Protein AF-A0A7D7XIF7-F1 (afdb_monomer)

Foldseek 3Di:
DDDDDDDDDDDDDDDDDDDDDDDDDDDDDDPVPVVVVVVVPPPPPPVPPLPAAADQDDDPLNVQQLLLQLQAPCCQPPVQVVLVHHAQDKWKKFWDAWDQPPPDGDRGKIFMWTHRPVRFKIKTWIWHADPVRHIEGDPWMFIWGDDDLWIFTDDIPDDDVVRVSVRVRVSVRSNHYMYIDGNHHHDPSRDYCPPDD

Sequence (197 aa):
MLKLIGYTALHRTDKQNSQQSLFQHSVSLPLVTLLIVMMCLLPTWTNAQDTTTENSNVPPRLNGALGCLVRADFVRHYDLNYLGLKVGDWAWVRYQVGSIPEMGDTPRLFNIVVYSPDGRRGMLLFADPDDAGGFNALVNAYRLHRSNSKWEADYGNGGYAMYEAVGKFVTELSHSPRYKTQLAPGGNECKADESQH

Solvent-accessible surface area (backbone atoms only — not comparable to full-atom values): 11878 Å² total; per-residue (Å²): 131,89,77,83,90,80,89,80,90,82,90,82,85,89,80,90,86,76,82,89,79,92,75,90,80,85,78,81,86,78,75,73,66,64,66,62,62,66,62,75,69,59,79,80,76,68,69,77,72,70,87,46,55,74,37,7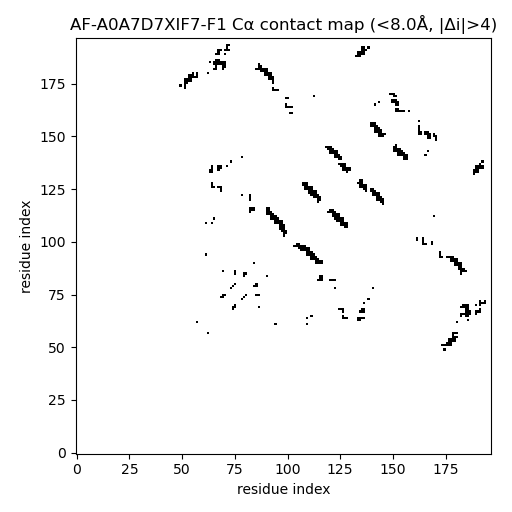9,78,62,54,68,68,56,53,50,35,50,8,15,36,46,52,21,63,65,38,50,68,48,53,30,48,74,44,74,45,52,83,70,38,76,36,47,32,36,70,51,74,30,49,56,71,94,73,57,94,38,72,70,26,35,43,34,37,42,36,19,95,85,64,47,37,35,36,41,38,40,25,41,65,45,98,87,75,30,26,32,33,49,100,55,48,32,40,32,39,55,57,88,91,37,35,39,42,85,46,58,85,78,53,73,71,48,31,51,38,50,10,52,52,49,33,59,51,68,64,48,60,36,27,58,45,66,41,45,61,43,64,90,58,36,45,48,84,82,82,87,124

Nearest PDB structures (foldseek):
  3w15-assembly1_A  TM=4.939E-01  e=1.012E+00  Saccharomyces cerevisiae S288C
  3msw-assembly1_A  TM=5.286E-01  e=2.112E+00  Bacteroides fragilis NCTC 9343
  3szi-assembly4_G  TM=3.824E-01  e=9.203E+00  Shewanella denitrificans OS217
  3fgq-assembly2_B  TM=2.997E-01  e=6.370E+00  Homo sapiens

Secondary structure (DSSP, 8-state):
------------------------------SSSHHHHTTTTS-----------EESS--HHHHHHHHHHHHSHHIIIIIHHHHT--TT-EEEEEEEESPPTTS---TT-EEEEEEPTTSSEEEEEEEEEPTTS-EEEEEEEEEEEEETTEEEEEESSS-HHHHHHHHHHHHHHTTSPEEEEE-----TTEEE-----

Structure (mmCIF, N/CA/C/O backbone):
data_AF-A0A7D7XIF7-F1
#
_entry.id   AF-A0A7D7XIF7-F1
#
loop_
_atom_site.group_PDB
_atom_site.id
_atom_site.type_symbol
_atom_site.label_atom_id
_atom_site.label_alt_id
_atom_site.label_comp_id
_atom_site.label_asym_id
_atom_site.label_entity_id
_atom_site.label_seq_id
_atom_site.pdbx_PDB_ins_code
_atom_site.Cartn_x
_atom_site.Cartn_y
_atom_site.Cartn_z
_atom_site.occupancy
_atom_site.B_iso_or_equiv
_atom_site.auth_seq_id
_atom_site.auth_comp_id
_atom_site.auth_asym_id
_atom_site.auth_atom_id
_atom_site.pdbx_PDB_model_num
ATOM 1 N N . MET A 1 1 ? -45.844 -55.592 63.989 1.00 41.44 1 MET A N 1
ATOM 2 C CA . MET A 1 1 ? -46.582 -54.501 64.668 1.00 41.44 1 MET A CA 1
ATOM 3 C C . MET A 1 1 ? -47.840 -54.257 63.851 1.00 41.44 1 MET A C 1
ATOM 5 O O . MET A 1 1 ? -47.711 -54.090 62.650 1.00 41.44 1 MET A O 1
ATOM 9 N N . LEU A 1 2 ? -49.031 -54.607 64.359 1.00 37.88 2 LEU A N 1
ATOM 10 C CA . LEU A 1 2 ? -49.980 -53.670 65.000 1.00 37.88 2 LEU A CA 1
ATOM 11 C C . LEU A 1 2 ? -50.190 -52.398 64.156 1.00 37.88 2 LEU A C 1
ATOM 13 O O . LEU A 1 2 ? -49.218 -51.721 63.870 1.00 37.88 2 LEU A O 1
ATOM 17 N N . LYS A 1 3 ? -51.390 -51.937 63.809 1.00 35.72 3 LYS A N 1
ATOM 18 C CA . LYS A 1 3 ? -52.779 -52.354 64.048 1.00 35.72 3 LYS A CA 1
ATOM 19 C C . LYS A 1 3 ? -53.640 -51.340 63.266 1.00 35.72 3 LYS A C 1
ATOM 21 O O . LYS A 1 3 ? -53.302 -50.167 63.285 1.00 35.72 3 LYS A O 1
ATOM 26 N N . LEU A 1 4 ? -54.755 -51.818 62.708 1.00 35.81 4 LEU A N 1
ATOM 27 C CA . LEU A 1 4 ? -56.092 -51.189 62.663 1.00 35.81 4 LEU A CA 1
ATOM 28 C C . LEU A 1 4 ? -56.264 -49.758 62.087 1.00 35.81 4 LEU A C 1
ATOM 30 O O . LEU A 1 4 ? -55.703 -48.802 62.598 1.00 35.81 4 LEU A O 1
ATOM 34 N N . ILE A 1 5 ? -57.003 -49.587 60.979 1.00 39.69 5 ILE A N 1
ATOM 35 C CA . ILE A 1 5 ? -58.483 -49.437 60.857 1.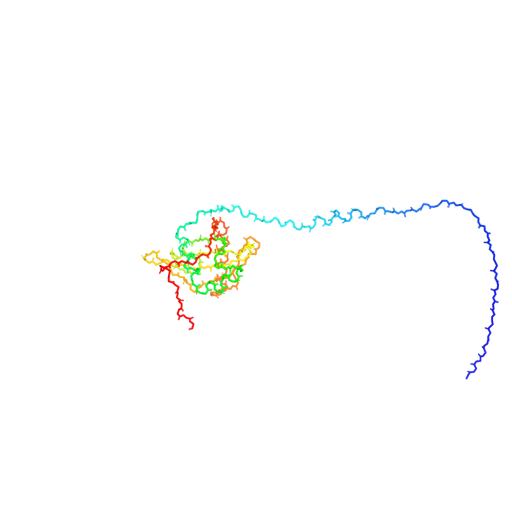00 39.69 5 ILE A CA 1
ATOM 36 C C . ILE A 1 5 ? -59.032 -48.127 61.451 1.00 39.69 5 ILE A C 1
ATOM 38 O O . ILE A 1 5 ? -58.896 -47.876 62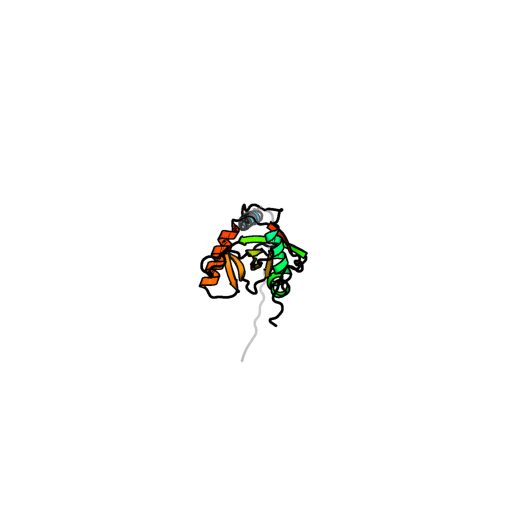.642 1.00 39.69 5 ILE A O 1
ATOM 42 N N . GLY A 1 6 ? -59.809 -47.409 60.629 1.00 36.88 6 GLY A N 1
ATOM 43 C CA . GLY A 1 6 ? -60.850 -46.459 61.053 1.00 36.88 6 GLY A CA 1
ATOM 44 C C . GLY A 1 6 ? -61.026 -45.341 60.022 1.00 36.88 6 GLY A C 1
ATOM 45 O O . GLY A 1 6 ? -60.161 -44.483 59.954 1.00 36.88 6 GLY A O 1
ATOM 46 N N . TYR A 1 7 ? -61.965 -45.412 59.062 1.00 37.91 7 TYR A N 1
ATOM 47 C CA . TYR A 1 7 ? -63.375 -44.958 59.169 1.00 37.91 7 TYR A CA 1
ATOM 48 C C . TYR A 1 7 ? -63.466 -43.501 59.686 1.00 37.91 7 TYR A C 1
ATOM 50 O O . TYR A 1 7 ? -62.850 -43.179 60.688 1.00 37.91 7 TYR A O 1
ATOM 58 N N . THR A 1 8 ? -64.156 -42.535 59.076 1.00 41.94 8 THR A N 1
ATOM 59 C CA . THR A 1 8 ? -65.496 -42.517 58.465 1.00 41.94 8 THR A CA 1
ATOM 60 C C . THR A 1 8 ? -65.684 -41.228 57.651 1.00 41.94 8 THR A C 1
ATOM 62 O O . THR A 1 8 ? -65.081 -40.199 57.946 1.00 41.94 8 THR A O 1
ATOM 65 N N . ALA A 1 9 ? -66.600 -41.289 56.685 1.00 45.69 9 ALA A N 1
ATOM 66 C CA . ALA A 1 9 ? -67.180 -40.164 55.961 1.00 45.69 9 ALA A CA 1
ATOM 67 C C . ALA A 1 9 ? -67.897 -39.146 56.871 1.00 45.69 9 ALA A C 1
ATOM 69 O O . ALA A 1 9 ? -68.467 -39.527 57.894 1.00 45.69 9 ALA A O 1
ATOM 70 N N . LEU A 1 10 ? -67.988 -37.885 56.427 1.00 43.78 10 LEU A N 1
ATOM 71 C CA . LEU A 1 10 ? -69.065 -36.989 56.849 1.00 43.78 10 LEU A CA 1
ATOM 72 C C . LEU A 1 10 ? -69.588 -36.128 55.685 1.00 43.78 10 LEU A C 1
ATOM 74 O O . LEU A 1 10 ? -68.858 -35.388 55.033 1.00 43.78 10 LEU A O 1
ATOM 78 N N . HIS A 1 11 ? -70.893 -36.275 55.476 1.00 36.81 11 HIS A N 1
ATOM 79 C CA . HIS A 1 11 ? -71.832 -35.474 54.694 1.00 36.81 11 HIS A CA 1
ATOM 80 C C . HIS A 1 11 ? -71.847 -33.976 55.054 1.00 36.81 11 HIS A C 1
ATOM 82 O O . HIS A 1 11 ? -71.868 -33.660 56.243 1.00 36.81 11 HIS A O 1
ATOM 88 N N . ARG A 1 12 ? -72.052 -33.097 54.054 1.00 39.47 12 ARG A N 1
ATOM 89 C CA . ARG A 1 12 ? -73.114 -32.046 54.008 1.00 39.47 12 ARG A CA 1
ATOM 90 C C . ARG A 1 12 ? -73.016 -31.235 52.703 1.00 39.47 12 ARG A C 1
ATOM 92 O O . ARG A 1 12 ? -71.990 -30.617 52.463 1.00 39.47 12 ARG A O 1
ATOM 99 N N . THR A 1 13 ? -73.879 -31.469 51.714 1.00 38.84 13 THR A N 1
ATOM 100 C CA . THR A 1 13 ? -75.133 -30.746 51.376 1.00 38.84 13 THR A CA 1
ATOM 101 C C . THR A 1 13 ? -75.078 -29.215 51.253 1.00 38.84 13 THR A C 1
ATOM 103 O O . THR A 1 13 ? -74.848 -28.502 52.223 1.00 38.84 13 THR A O 1
ATOM 106 N N . ASP A 1 14 ? -75.432 -28.794 50.033 1.00 36.81 14 ASP A N 1
ATOM 107 C CA . ASP A 1 14 ? -76.284 -27.672 49.624 1.00 36.81 14 ASP A CA 1
ATOM 108 C C . ASP A 1 14 ? -75.937 -26.234 50.020 1.00 36.81 14 ASP A C 1
ATOM 110 O O . ASP A 1 14 ? -76.051 -25.829 51.176 1.00 36.81 14 ASP A O 1
ATOM 114 N N . LYS A 1 15 ? -75.774 -25.397 48.985 1.00 41.75 15 LYS A N 1
ATOM 115 C CA . LYS A 1 15 ? -76.751 -24.327 48.712 1.00 4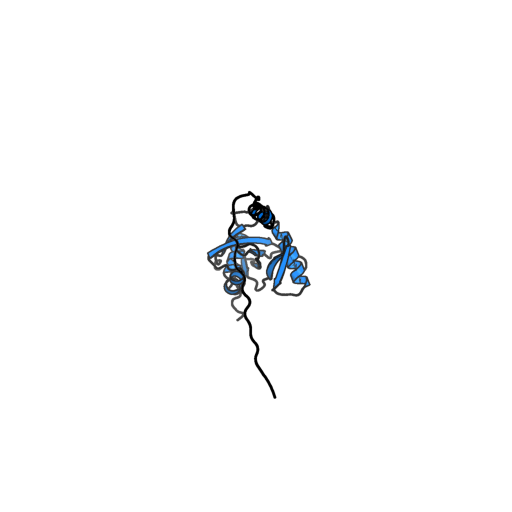1.75 15 LYS A CA 1
ATOM 116 C C . LYS A 1 15 ? -76.567 -23.705 47.326 1.00 41.75 15 LYS A C 1
ATOM 118 O O . LYS A 1 15 ? -75.525 -23.141 47.011 1.00 41.75 15 LYS A O 1
ATOM 123 N N . GLN A 1 16 ? -77.638 -23.777 46.537 1.00 44.19 16 GLN A N 1
ATOM 124 C CA . GLN A 1 16 ? -77.953 -22.822 45.477 1.00 44.19 16 GLN A CA 1
ATOM 125 C C . GLN A 1 16 ? -78.181 -21.418 46.053 1.00 44.19 16 GLN A C 1
ATOM 127 O O . GLN A 1 16 ? -78.652 -21.287 47.185 1.00 44.19 16 GLN A O 1
ATOM 132 N N . ASN A 1 17 ? -77.915 -20.423 45.202 1.00 36.91 17 ASN A N 1
ATOM 133 C CA . ASN A 1 17 ? -78.432 -19.045 45.129 1.00 36.91 17 ASN A CA 1
ATOM 134 C C . ASN A 1 17 ? -77.256 -18.087 44.930 1.00 36.91 17 ASN A C 1
ATOM 136 O O . ASN A 1 17 ? -76.209 -18.272 45.531 1.00 36.91 17 ASN A O 1
ATOM 140 N N . SER A 1 18 ? -77.316 -16.985 44.204 1.00 37.09 18 SER A N 1
ATOM 141 C CA . SER A 1 18 ? -78.220 -16.393 43.223 1.00 37.09 18 SER A CA 1
ATOM 142 C C . SER A 1 18 ? -77.492 -15.106 42.822 1.00 37.09 18 SER A C 1
ATOM 144 O O . SER A 1 18 ? -76.890 -14.473 43.678 1.00 37.09 18 SER A O 1
ATOM 146 N N . GLN A 1 19 ? -77.593 -14.726 41.551 1.00 37.97 19 GLN A N 1
ATOM 147 C CA . GLN A 1 19 ? -77.604 -13.343 41.056 1.00 37.97 19 GLN A CA 1
ATOM 148 C C . GLN A 1 19 ? -76.473 -12.351 41.426 1.00 37.97 19 GLN A C 1
ATOM 150 O O . GLN A 1 19 ? -76.293 -11.942 42.562 1.00 37.97 19 GLN A O 1
ATOM 155 N N . GLN A 1 20 ? -75.861 -11.842 40.348 1.00 42.81 20 GLN A N 1
ATOM 156 C CA . GLN A 1 20 ? -75.573 -10.424 40.078 1.00 42.81 20 GLN A CA 1
ATOM 157 C C . GLN A 1 20 ? -74.797 -9.612 41.129 1.00 42.81 20 GLN A C 1
ATOM 159 O O . GLN A 1 20 ? -75.353 -9.172 42.124 1.00 42.81 20 GLN A O 1
ATOM 164 N N . SER A 1 21 ? -73.571 -9.214 40.781 1.00 36.69 21 SER A N 1
ATOM 165 C CA . SER A 1 21 ? -73.170 -7.798 40.789 1.00 36.69 21 SER A CA 1
ATOM 166 C C . SER A 1 21 ? -71.756 -7.641 40.233 1.00 36.69 21 SER A C 1
ATOM 168 O O . SER A 1 21 ? -70.842 -8.388 40.567 1.00 36.69 21 SER A O 1
ATOM 170 N N . LEU A 1 22 ? -71.625 -6.633 39.380 1.00 48.00 22 LEU A N 1
ATOM 171 C CA . LEU A 1 22 ? -70.424 -6.096 38.758 1.00 48.00 22 LEU A CA 1
ATOM 172 C C . LEU A 1 22 ? -69.241 -5.971 39.728 1.00 48.00 22 LEU A C 1
ATOM 174 O O . LEU A 1 22 ? -69.352 -5.296 40.748 1.00 48.00 22 LEU A O 1
ATOM 178 N N . PHE A 1 23 ? -68.087 -6.508 39.331 1.00 40.84 23 PHE A N 1
ATOM 179 C CA . PHE A 1 23 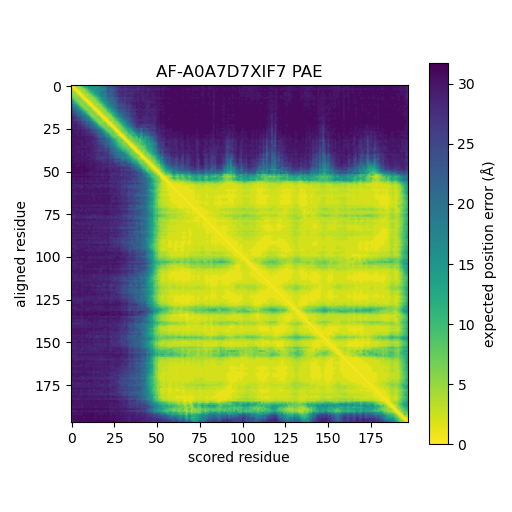? -66.791 -5.971 39.730 1.00 40.84 23 PHE A CA 1
ATOM 180 C C . PHE A 1 23 ? -65.871 -5.897 38.513 1.00 40.84 23 PHE A C 1
ATOM 182 O O . PHE A 1 23 ? -65.725 -6.841 37.740 1.00 40.84 23 PHE A O 1
ATOM 189 N N . GLN A 1 24 ? -65.325 -4.699 38.337 1.00 43.72 24 GLN A N 1
ATOM 190 C CA . GLN A 1 24 ? -64.409 -4.274 37.293 1.00 43.72 24 GLN A CA 1
ATOM 191 C C . GLN A 1 24 ? -63.219 -5.229 37.164 1.00 43.72 24 GLN A C 1
ATOM 193 O O . GLN A 1 24 ? -62.436 -5.372 38.101 1.00 43.72 24 GLN A O 1
ATOM 198 N N . HIS A 1 25 ? -63.028 -5.799 35.974 1.00 38.22 25 HIS A N 1
ATOM 199 C CA . HIS A 1 25 ? -61.725 -6.314 35.578 1.00 38.22 25 HIS A CA 1
ATOM 200 C C . HIS A 1 25 ? -60.926 -5.211 34.891 1.00 38.22 25 HIS A C 1
ATOM 202 O O . HIS A 1 25 ? -61.170 -4.818 33.753 1.00 38.22 25 HIS A O 1
ATOM 208 N N . SER A 1 26 ? -59.949 -4.728 35.643 1.00 47.84 26 SER A N 1
ATOM 209 C CA . SER A 1 26 ? -58.656 -4.272 35.166 1.00 47.84 26 SER A CA 1
ATOM 210 C C . SER A 1 26 ? -58.066 -5.251 34.144 1.00 47.84 26 SER A C 1
ATOM 212 O O . SER A 1 26 ? -57.757 -6.390 34.481 1.00 47.84 26 SER A O 1
ATOM 214 N N . VAL A 1 27 ? -57.820 -4.781 32.921 1.00 44.78 27 VAL A N 1
ATOM 215 C CA . VAL A 1 27 ? -56.663 -5.232 32.140 1.00 44.78 27 VAL A CA 1
ATOM 216 C C . VAL A 1 27 ? -55.978 -3.986 31.602 1.00 44.78 27 VAL A C 1
ATOM 218 O O . VAL A 1 27 ? -56.413 -3.319 30.668 1.00 44.78 27 VAL A O 1
ATOM 221 N N . SER A 1 28 ? -54.927 -3.651 32.322 1.00 43.84 28 SER A N 1
ATOM 222 C CA . SER A 1 28 ? -53.898 -2.676 32.039 1.00 43.84 28 SER A CA 1
ATOM 223 C C . SER A 1 28 ? -53.362 -2.820 30.610 1.00 43.84 28 SER A C 1
ATOM 225 O O . SER A 1 28 ? -52.834 -3.862 30.231 1.00 43.84 28 SER A O 1
ATOM 227 N N . LEU A 1 29 ? -53.426 -1.730 29.838 1.00 53.47 29 LEU A N 1
ATOM 228 C CA . LEU A 1 29 ? -52.460 -1.471 28.770 1.00 53.47 29 LEU A CA 1
ATOM 229 C C . LEU A 1 29 ? -51.091 -1.249 29.434 1.00 53.47 29 LEU A C 1
ATOM 231 O O . LEU A 1 29 ? -50.945 -0.260 30.153 1.00 53.47 29 LEU A O 1
ATOM 235 N N . PRO A 1 30 ? -50.093 -2.127 29.219 1.00 46.94 30 PRO A N 1
ATOM 236 C CA . PRO A 1 30 ? -48.789 -1.603 28.823 1.00 46.94 30 PRO A CA 1
ATOM 237 C C . PRO A 1 30 ? -48.005 -2.649 28.013 1.00 46.94 30 PRO A C 1
ATOM 239 O O . PRO A 1 30 ? -47.026 -3.209 28.493 1.00 46.94 30 PRO A O 1
ATOM 242 N N . LEU A 1 31 ? -48.435 -2.963 26.791 1.00 45.56 31 LEU A N 1
ATOM 243 C CA . LEU A 1 31 ? -47.617 -3.799 25.894 1.00 45.56 31 LEU A CA 1
ATOM 244 C C . LEU A 1 31 ? -47.147 -3.059 24.641 1.00 45.56 31 LEU A C 1
ATOM 246 O O . LEU A 1 31 ? -46.272 -3.539 23.932 1.00 45.56 31 LEU A O 1
ATOM 250 N N . VAL A 1 32 ? -47.648 -1.842 24.416 1.00 48.22 32 VAL A N 1
ATOM 251 C CA . VAL A 1 32 ? -47.246 -1.010 23.271 1.00 48.22 32 VAL A CA 1
ATOM 252 C C . VAL A 1 32 ? -46.085 -0.068 23.623 1.00 48.22 32 VAL A C 1
ATOM 254 O O . VAL A 1 32 ? -45.335 0.346 22.746 1.00 48.22 32 VAL A O 1
ATOM 257 N N . THR A 1 33 ? -45.852 0.225 24.905 1.00 47.94 33 THR A N 1
ATOM 258 C CA . THR A 1 33 ? -44.780 1.141 25.332 1.00 47.94 33 THR A CA 1
ATOM 259 C C . THR A 1 33 ? -43.393 0.498 25.429 1.00 47.94 33 THR A C 1
ATOM 261 O O . THR A 1 33 ? -42.403 1.222 25.369 1.00 47.94 33 THR A O 1
ATOM 264 N N . LEU A 1 34 ? -43.275 -0.836 25.505 1.00 45.03 34 LEU A N 1
ATOM 265 C CA . LEU A 1 34 ? -41.960 -1.492 25.614 1.00 45.03 34 LEU A CA 1
ATOM 266 C C . LEU A 1 34 ? -41.200 -1.577 24.274 1.00 45.03 34 LEU A C 1
ATOM 268 O O . LEU A 1 34 ? -39.975 -1.655 24.264 1.00 45.03 34 LEU A O 1
ATOM 272 N N . LEU A 1 35 ? -41.904 -1.513 23.140 1.00 47.00 35 LEU A N 1
ATOM 273 C CA . LEU A 1 35 ? -41.294 -1.590 21.804 1.00 47.00 35 LEU A CA 1
ATOM 274 C C . LEU A 1 35 ? -40.683 -0.259 21.335 1.00 47.00 35 LEU A C 1
ATOM 276 O O . LEU A 1 35 ? -39.796 -0.263 20.488 1.00 47.00 35 LEU A O 1
ATOM 280 N N . ILE A 1 36 ? -41.101 0.871 21.914 1.00 50.78 36 ILE A N 1
ATOM 281 C CA . ILE A 1 36 ? -40.602 2.200 21.526 1.00 50.78 36 ILE A CA 1
ATOM 282 C C . ILE A 1 36 ? -39.292 2.537 22.256 1.00 50.78 36 ILE A C 1
ATOM 284 O O . ILE A 1 36 ? -38.409 3.164 21.677 1.00 50.78 36 ILE A O 1
ATOM 288 N N . VAL A 1 37 ? -39.097 2.054 23.489 1.00 46.88 37 VAL A N 1
ATOM 289 C CA . VAL A 1 37 ? -37.862 2.324 24.253 1.00 46.88 37 VAL A CA 1
ATOM 290 C C . VAL A 1 37 ? -36.681 1.469 23.766 1.00 46.88 37 VAL A C 1
ATOM 292 O O . VAL A 1 37 ? -35.534 1.903 23.845 1.00 46.88 37 VAL A O 1
ATOM 295 N N . MET A 1 38 ? -36.933 0.298 23.169 1.00 43.06 38 MET A N 1
ATOM 296 C CA . MET A 1 38 ? -35.867 -0.570 22.644 1.00 43.06 38 MET A CA 1
ATOM 297 C C . MET A 1 38 ? -35.348 -0.162 21.251 1.00 43.06 38 MET A C 1
ATOM 299 O O . MET A 1 38 ? -34.382 -0.747 20.770 1.00 43.06 38 MET A O 1
ATOM 303 N N . MET A 1 39 ? -35.932 0.864 20.616 1.00 46.06 39 MET A N 1
ATOM 304 C CA . MET A 1 39 ? -35.368 1.497 19.411 1.00 46.06 39 MET A CA 1
ATOM 305 C C . MET A 1 39 ? -34.361 2.616 19.724 1.00 46.06 39 MET A C 1
ATOM 307 O O . MET A 1 39 ? -33.609 3.016 18.840 1.00 46.06 39 MET A O 1
ATOM 311 N N . CYS A 1 40 ? -34.271 3.082 20.975 1.00 46.91 40 CYS A N 1
ATOM 312 C CA . CYS A 1 40 ? -33.306 4.112 21.384 1.00 46.91 40 CYS A CA 1
ATOM 313 C C . CYS A 1 40 ? -31.921 3.559 21.776 1.00 46.91 40 CYS A C 1
ATOM 315 O O . CYS A 1 40 ? -31.052 4.328 22.174 1.00 46.91 40 CYS A O 1
ATOM 317 N N . LEU A 1 41 ? -31.707 2.244 21.665 1.00 47.97 41 LEU A N 1
ATOM 318 C CA . LEU A 1 41 ? -30.425 1.576 21.934 1.00 47.97 41 LEU A CA 1
ATOM 319 C C . LEU A 1 41 ? -29.835 0.907 20.689 1.00 47.97 41 LEU A C 1
ATOM 321 O O . LEU A 1 41 ? -28.971 0.041 20.804 1.00 47.97 41 LEU A O 1
ATOM 325 N N . LEU A 1 42 ? -30.268 1.302 19.489 1.00 49.72 42 LEU A N 1
ATOM 326 C CA . LEU A 1 42 ? -29.419 1.089 18.327 1.00 49.72 42 LEU A CA 1
ATOM 327 C C . LEU A 1 42 ? -28.254 2.064 18.488 1.00 49.72 42 LEU A C 1
ATOM 329 O O . LEU A 1 42 ? -28.496 3.273 18.438 1.00 49.72 42 LEU A O 1
ATOM 333 N N . PRO A 1 43 ? -27.011 1.594 18.715 1.00 46.88 43 PRO A N 1
ATOM 334 C CA . PRO A 1 43 ? -25.878 2.481 18.584 1.00 46.88 43 PRO A CA 1
ATOM 335 C C . PRO A 1 43 ? -25.994 3.033 17.173 1.00 46.88 43 PRO A C 1
ATOM 337 O O . PRO A 1 43 ? -25.974 2.279 16.198 1.00 46.88 43 PRO A O 1
ATOM 340 N N . THR A 1 44 ? -26.200 4.340 17.060 1.00 48.44 44 THR A N 1
ATOM 341 C CA . THR A 1 44 ? -25.999 5.038 15.807 1.00 48.44 44 THR A CA 1
ATOM 342 C C . THR A 1 44 ? -24.534 4.814 15.486 1.00 48.44 44 THR A C 1
ATOM 344 O O . THR A 1 44 ? -23.661 5.550 15.939 1.00 48.44 44 THR A O 1
ATOM 347 N N . TRP A 1 45 ? -24.255 3.749 14.739 1.00 46.56 45 TRP A N 1
ATOM 348 C CA . TRP A 1 45 ? -23.075 3.638 13.913 1.00 46.56 45 TRP A CA 1
ATOM 349 C C . TRP A 1 45 ? -23.250 4.727 12.862 1.00 46.56 45 TRP A C 1
ATOM 351 O O . TRP A 1 45 ? -23.587 4.483 11.707 1.00 46.56 45 TRP A O 1
ATOM 361 N N . THR A 1 46 ? -23.078 5.973 13.296 1.00 43.06 46 THR A N 1
ATOM 362 C CA . THR A 1 46 ? -22.567 7.020 12.447 1.00 43.06 46 THR A CA 1
ATOM 363 C C . THR A 1 46 ? -21.239 6.463 11.986 1.00 43.06 46 THR A C 1
ATOM 365 O O . THR A 1 46 ? -20.233 6.558 12.689 1.00 43.06 46 THR A O 1
ATOM 368 N N . ASN A 1 47 ? -21.260 5.785 10.837 1.00 44.03 47 ASN A N 1
ATOM 369 C CA . ASN A 1 47 ? -20.090 5.704 9.995 1.00 44.03 47 ASN A CA 1
ATOM 370 C C . ASN A 1 47 ? -19.595 7.140 9.958 1.00 44.03 47 ASN A C 1
ATOM 372 O O . ASN A 1 47 ? -20.287 8.005 9.418 1.00 44.03 47 ASN A O 1
ATOM 376 N N . ALA A 1 48 ? -18.490 7.413 10.649 1.00 41.47 48 ALA A N 1
ATOM 377 C CA . ALA A 1 48 ? -17.736 8.615 10.411 1.00 41.47 48 ALA A CA 1
ATOM 378 C C . ALA A 1 48 ? -17.436 8.539 8.917 1.00 41.47 48 ALA A C 1
ATOM 380 O O . ALA A 1 48 ? -16.583 7.765 8.480 1.00 41.47 48 ALA A O 1
ATOM 381 N N . GLN A 1 49 ? -18.265 9.210 8.118 1.00 42.59 49 GLN A N 1
ATOM 382 C CA . GLN A 1 49 ? -17.949 9.497 6.743 1.00 42.59 49 GLN A CA 1
ATOM 383 C C . GLN A 1 49 ? -16.760 10.420 6.878 1.00 42.59 49 GLN A C 1
ATOM 385 O O . GLN A 1 49 ? -16.911 11.623 7.066 1.00 42.59 49 GLN A O 1
ATOM 390 N N . ASP A 1 50 ? -15.580 9.800 6.900 1.00 50.00 50 ASP A N 1
ATOM 391 C CA . ASP A 1 50 ? -14.333 10.443 6.564 1.00 50.00 50 ASP A CA 1
ATOM 392 C C . ASP A 1 50 ? -14.659 11.300 5.348 1.00 50.00 50 ASP A C 1
ATOM 394 O O . ASP A 1 50 ? -14.919 10.778 4.261 1.00 50.00 50 ASP A O 1
ATOM 398 N N . THR A 1 51 ? -14.707 12.615 5.541 1.00 49.59 51 THR A N 1
ATOM 399 C CA . THR A 1 51 ? -14.908 13.628 4.500 1.00 49.59 51 THR A CA 1
ATOM 400 C C . THR A 1 51 ? -13.669 13.713 3.610 1.00 49.59 51 THR A C 1
ATOM 402 O O . THR A 1 51 ? -13.248 14.780 3.175 1.00 49.59 51 THR A O 1
ATOM 405 N N . THR A 1 52 ? -13.034 12.568 3.359 1.00 61.41 52 THR A N 1
ATOM 406 C CA . THR A 1 52 ? -11.890 12.458 2.488 1.00 61.41 52 THR A CA 1
ATOM 407 C C . THR A 1 52 ? -12.363 12.591 1.054 1.00 61.41 52 THR A C 1
ATOM 409 O O . THR A 1 52 ? -13.220 11.838 0.595 1.00 61.41 52 THR A O 1
ATOM 412 N N . THR A 1 53 ? -11.727 13.503 0.330 1.00 77.88 53 THR A N 1
ATOM 413 C CA . THR A 1 53 ? -11.824 13.621 -1.119 1.00 77.88 53 THR A CA 1
ATOM 414 C C . THR A 1 53 ? -11.598 12.263 -1.789 1.00 77.88 53 THR A C 1
ATOM 416 O O . THR A 1 53 ? -10.509 11.685 -1.726 1.00 77.88 53 THR A O 1
ATOM 419 N N . GLU A 1 54 ? -12.640 11.746 -2.430 1.00 86.25 54 GLU A N 1
ATOM 420 C CA . GLU A 1 54 ? -12.547 10.612 -3.343 1.00 86.25 54 GLU A CA 1
ATOM 421 C C . GLU A 1 54 ? -12.118 11.117 -4.715 1.00 86.25 54 GLU A C 1
ATOM 423 O O . GLU A 1 54 ? -12.656 12.107 -5.212 1.00 86.25 54 GLU A O 1
ATOM 428 N N . ASN A 1 55 ? -11.160 10.439 -5.340 1.00 80.00 55 ASN A N 1
ATOM 429 C CA . ASN A 1 55 ? -10.722 10.778 -6.685 1.00 80.00 55 ASN A CA 1
ATOM 430 C C . ASN A 1 55 ? -10.802 9.548 -7.596 1.00 80.00 55 ASN A C 1
ATOM 432 O O . ASN A 1 55 ? -10.197 8.510 -7.325 1.00 80.00 55 ASN A O 1
ATOM 436 N N . SER A 1 56 ? -11.559 9.674 -8.685 1.00 77.88 56 SER A N 1
ATOM 437 C CA . SER A 1 56 ? -11.663 8.651 -9.729 1.00 77.88 56 SER A CA 1
ATOM 438 C C . SER A 1 56 ? -10.450 8.636 -10.663 1.00 77.88 56 SER A C 1
ATOM 440 O O . SER A 1 56 ? -10.200 7.632 -11.323 1.00 77.88 56 SER A O 1
ATOM 442 N N . ASN A 1 57 ? -9.682 9.726 -10.715 1.00 89.38 57 ASN A N 1
ATOM 443 C CA . ASN A 1 57 ? -8.486 9.843 -11.539 1.00 89.38 57 ASN A CA 1
ATOM 444 C C . ASN A 1 57 ? -7.264 9.393 -10.736 1.00 89.38 57 ASN A C 1
ATOM 446 O O . ASN A 1 57 ? -6.633 10.174 -10.022 1.00 89.38 57 ASN A O 1
ATOM 450 N N . VAL A 1 58 ? -6.948 8.105 -10.853 1.00 91.50 58 VAL A N 1
ATOM 451 C CA . VAL A 1 58 ? -5.774 7.486 -10.230 1.00 91.50 58 VAL A CA 1
ATOM 452 C C . VAL A 1 58 ? -4.495 8.044 -10.878 1.00 91.50 58 VAL A C 1
ATOM 454 O O . VAL A 1 58 ? -4.363 7.973 -12.102 1.00 91.50 58 VAL A O 1
ATOM 457 N N . PRO A 1 59 ? -3.526 8.573 -10.106 1.00 94.75 59 PRO A N 1
ATOM 458 C CA . PRO A 1 59 ? -2.251 9.027 -10.654 1.00 94.75 59 PRO A CA 1
ATOM 459 C C . PRO A 1 59 ? -1.534 7.899 -11.423 1.00 94.75 59 PRO A C 1
ATOM 461 O O . PRO A 1 59 ? -1.395 6.803 -10.875 1.00 94.75 59 PRO A O 1
ATOM 464 N N . PRO A 1 60 ? -1.012 8.132 -12.645 1.00 93.38 60 PRO A N 1
ATOM 465 C CA . PRO A 1 60 ? -0.408 7.070 -13.458 1.00 93.38 60 PRO A CA 1
ATOM 466 C C . PRO A 1 60 ? 0.724 6.316 -12.753 1.00 93.38 60 PRO A C 1
ATOM 468 O O . PRO A 1 60 ? 0.800 5.093 -12.834 1.00 93.38 60 PRO A O 1
ATOM 471 N N . ARG A 1 61 ? 1.564 7.031 -11.990 1.00 94.25 61 ARG A N 1
ATOM 472 C CA . ARG A 1 61 ? 2.645 6.411 -11.208 1.00 94.25 61 ARG A CA 1
ATOM 473 C C . ARG A 1 61 ? 2.128 5.527 -10.074 1.00 94.25 61 ARG A C 1
ATOM 475 O O . ARG A 1 61 ? 2.715 4.481 -9.832 1.00 94.25 61 ARG A O 1
ATOM 482 N N . LEU A 1 62 ? 1.026 5.907 -9.419 1.00 95.62 62 LEU A N 1
ATOM 483 C CA . LEU A 1 62 ? 0.370 5.045 -8.430 1.00 95.62 62 LEU A CA 1
ATOM 484 C C . LEU A 1 62 ? -0.162 3.776 -9.100 1.00 95.62 62 LEU A C 1
ATOM 486 O O . LEU A 1 62 ? 0.010 2.690 -8.560 1.00 95.62 62 LEU A O 1
ATOM 490 N N . ASN A 1 63 ? -0.777 3.904 -10.277 1.00 94.69 63 ASN A N 1
ATOM 491 C CA . ASN A 1 63 ? -1.289 2.747 -11.005 1.00 94.69 63 ASN A CA 1
ATOM 492 C C . ASN A 1 63 ? -0.161 1.786 -11.423 1.00 94.69 63 ASN A C 1
ATOM 494 O O . ASN A 1 63 ? -0.308 0.577 -11.280 1.00 94.69 63 ASN A O 1
ATOM 498 N N . GLY A 1 64 ? 0.986 2.315 -11.867 1.00 94.38 64 GLY A N 1
ATOM 499 C CA . GLY A 1 64 ? 2.182 1.515 -12.159 1.00 94.38 64 GLY A CA 1
ATOM 500 C C . GLY A 1 64 ? 2.735 0.794 -10.924 1.00 94.38 64 GLY A C 1
ATOM 501 O O . GLY A 1 64 ? 2.964 -0.414 -10.968 1.00 94.38 64 GLY A O 1
ATOM 502 N N . ALA A 1 65 ? 2.871 1.509 -9.804 1.00 96.31 65 ALA A N 1
ATOM 503 C CA . ALA A 1 65 ? 3.333 0.949 -8.535 1.00 96.31 65 ALA A CA 1
ATOM 504 C C . ALA A 1 65 ? 2.398 -0.155 -8.010 1.00 96.31 65 ALA A C 1
ATOM 506 O O . ALA A 1 65 ? 2.846 -1.253 -7.682 1.00 96.31 65 ALA A O 1
ATOM 507 N N . LEU A 1 66 ? 1.087 0.109 -7.984 1.00 96.38 66 LEU A N 1
ATOM 508 C CA . LEU A 1 66 ? 0.084 -0.862 -7.554 1.00 96.38 66 LEU A CA 1
ATOM 509 C C . LEU A 1 66 ? 0.027 -2.068 -8.490 1.00 96.38 66 LEU A C 1
ATOM 511 O O . LEU A 1 66 ? -0.050 -3.197 -8.017 1.00 96.38 66 LEU A O 1
ATOM 515 N N . GLY A 1 67 ? 0.103 -1.847 -9.803 1.00 95.44 67 GLY A N 1
ATOM 516 C CA . GLY A 1 67 ? 0.172 -2.939 -10.764 1.00 95.44 67 GLY A CA 1
ATOM 517 C C . GLY A 1 67 ? 1.380 -3.834 -10.508 1.00 95.44 67 GLY A C 1
ATOM 518 O O . GLY A 1 67 ? 1.263 -5.059 -10.567 1.00 95.44 67 GLY A O 1
ATOM 519 N N . CYS A 1 68 ? 2.523 -3.245 -10.152 1.00 95.56 68 CYS A N 1
ATOM 520 C CA . CYS A 1 68 ? 3.696 -4.028 -9.805 1.00 95.56 68 CYS A CA 1
ATOM 521 C C . CYS A 1 68 ? 3.507 -4.855 -8.526 1.00 95.56 68 CYS A C 1
ATOM 523 O O . CYS A 1 68 ? 3.801 -6.049 -8.515 1.00 95.56 68 CYS A O 1
ATOM 525 N N . LEU A 1 69 ? 2.916 -4.261 -7.487 1.00 95.94 69 LEU A N 1
ATOM 526 C CA . LEU A 1 69 ? 2.541 -4.984 -6.271 1.00 95.94 69 LEU A CA 1
ATOM 527 C C . LEU A 1 69 ? 1.602 -6.155 -6.577 1.00 95.94 69 LEU A C 1
ATOM 529 O O . LEU A 1 69 ? 1.866 -7.270 -6.159 1.00 95.94 69 LEU A O 1
ATOM 533 N N . VAL A 1 70 ? 0.540 -5.941 -7.358 1.00 95.62 70 VAL A N 1
ATOM 534 C CA . VAL A 1 70 ? -0.446 -6.987 -7.696 1.00 95.62 70 VAL A CA 1
ATOM 535 C C . VAL A 1 70 ? 0.154 -8.108 -8.556 1.00 95.62 70 VAL A C 1
ATOM 537 O O . VAL A 1 70 ? -0.332 -9.242 -8.521 1.00 95.62 70 VAL A O 1
ATOM 540 N N . ARG A 1 71 ? 1.207 -7.818 -9.331 1.00 93.88 71 ARG A N 1
ATOM 541 C CA . ARG A 1 71 ? 1.952 -8.837 -10.081 1.00 93.88 71 ARG A CA 1
ATOM 542 C C . ARG A 1 71 ? 2.730 -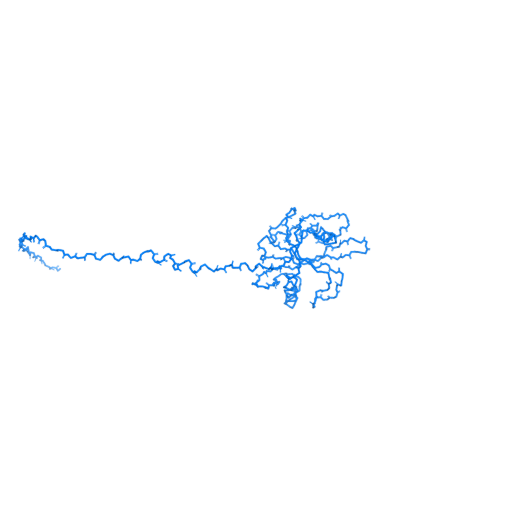9.768 -9.149 1.00 93.88 71 ARG A C 1
ATOM 544 O O . ARG A 1 71 ? 2.814 -10.952 -9.458 1.00 93.88 71 ARG A O 1
ATOM 551 N N . ALA A 1 72 ? 3.260 -9.253 -8.041 1.00 92.06 72 ALA A N 1
ATOM 552 C CA . ALA A 1 72 ? 4.068 -10.027 -7.110 1.00 92.06 72 ALA A CA 1
ATOM 553 C C . ALA A 1 72 ? 3.260 -11.146 -6.434 1.00 92.06 72 ALA A C 1
ATOM 555 O O . ALA A 1 72 ? 2.179 -10.921 -5.879 1.00 92.06 72 ALA A O 1
ATOM 556 N N . ASP A 1 73 ? 3.811 -12.361 -6.443 1.00 90.69 73 ASP A N 1
ATOM 557 C CA . ASP A 1 73 ? 3.111 -13.545 -5.946 1.00 90.69 73 ASP A CA 1
ATOM 558 C C . ASP A 1 73 ? 2.763 -13.449 -4.460 1.00 90.69 73 ASP A C 1
ATOM 560 O O . ASP A 1 73 ? 1.668 -13.862 -4.072 1.00 90.69 73 ASP A O 1
ATOM 564 N N . PHE A 1 74 ? 3.632 -12.866 -3.631 1.00 87.62 74 PHE A N 1
ATOM 565 C CA . PHE A 1 74 ? 3.355 -12.730 -2.202 1.00 87.62 74 PHE A CA 1
ATOM 566 C C . PHE A 1 74 ? 2.164 -11.796 -1.926 1.00 87.62 74 PHE A C 1
ATOM 568 O O . PHE A 1 74 ? 1.304 -12.120 -1.106 1.00 87.62 74 PHE A O 1
ATOM 575 N N . VAL A 1 75 ? 2.034 -10.703 -2.683 1.00 90.75 75 VAL A N 1
ATOM 576 C CA . VAL A 1 75 ? 0.879 -9.801 -2.573 1.00 90.75 75 VAL A CA 1
ATOM 577 C C . VAL A 1 75 ? -0.383 -10.506 -3.053 1.00 90.75 75 VAL A C 1
ATOM 579 O O . VAL A 1 75 ? -1.404 -10.510 -2.362 1.00 90.75 75 VAL A O 1
ATOM 582 N N . ARG A 1 76 ? -0.318 -11.135 -4.234 1.00 89.06 76 ARG A N 1
ATOM 583 C CA . ARG A 1 76 ? -1.475 -11.784 -4.856 1.00 89.06 76 ARG A CA 1
ATOM 584 C C . ARG A 1 76 ? -2.035 -12.916 -3.999 1.00 89.06 76 ARG A C 1
ATOM 586 O O . ARG A 1 76 ? -3.252 -13.022 -3.870 1.00 89.06 76 ARG A O 1
ATOM 593 N N . HIS A 1 77 ? -1.171 -13.763 -3.443 1.00 86.44 77 HIS A N 1
ATOM 594 C CA . HIS A 1 77 ? -1.597 -14.971 -2.736 1.00 86.44 77 HIS A CA 1
ATOM 595 C C . HIS A 1 77 ? -1.797 -14.772 -1.233 1.00 86.44 77 HIS A C 1
ATOM 597 O O . HIS A 1 77 ? -2.595 -15.503 -0.648 1.00 86.44 77 HIS A O 1
ATOM 603 N N . TYR A 1 78 ? -1.127 -13.810 -0.592 1.00 89.00 78 TYR A N 1
ATOM 604 C CA . TYR A 1 78 ? -1.220 -13.646 0.863 1.00 89.00 78 TYR A CA 1
ATOM 605 C C . TYR A 1 78 ? -1.912 -12.341 1.258 1.00 89.00 78 TYR A C 1
ATOM 607 O O . TYR A 1 78 ? -2.904 -12.375 1.991 1.00 89.00 78 TYR A O 1
ATOM 615 N N . ASP A 1 79 ? -1.453 -11.206 0.737 1.00 92.19 79 ASP A N 1
ATOM 616 C CA . ASP A 1 79 ? -1.905 -9.893 1.212 1.00 92.19 79 ASP A CA 1
ATOM 617 C C . ASP A 1 79 ? -3.320 -9.545 0.733 1.00 92.19 79 ASP A C 1
ATOM 619 O O . ASP A 1 79 ? -4.162 -9.108 1.523 1.00 92.19 79 ASP A O 1
ATOM 623 N N . LEU A 1 80 ? -3.633 -9.796 -0.544 1.00 95.12 80 LEU A N 1
ATOM 624 C CA . LEU A 1 80 ? -4.987 -9.578 -1.069 1.00 95.12 80 LEU A CA 1
ATOM 625 C C . LEU A 1 80 ? -6.000 -10.531 -0.426 1.00 95.12 80 LEU A C 1
ATOM 627 O O . LEU A 1 80 ? -7.089 -10.106 -0.034 1.00 95.12 80 LEU A O 1
ATOM 631 N N . ASN A 1 81 ? -5.614 -11.793 -0.227 1.00 93.62 81 ASN A N 1
ATOM 632 C CA . ASN A 1 81 ? -6.459 -12.784 0.433 1.00 93.62 81 ASN A CA 1
ATOM 633 C C . ASN A 1 81 ? -6.781 -12.392 1.881 1.00 93.62 81 ASN A C 1
ATOM 635 O O . ASN A 1 81 ? -7.931 -12.528 2.302 1.00 93.62 81 ASN A O 1
ATOM 639 N N . TYR A 1 82 ? -5.817 -11.835 2.627 1.00 93.12 82 TYR A N 1
ATOM 640 C CA . TYR A 1 82 ? -6.081 -11.278 3.956 1.00 93.12 82 TYR A CA 1
ATOM 641 C C . TYR A 1 82 ? -7.186 -10.212 3.914 1.00 93.12 82 TYR A C 1
ATOM 643 O O . TYR A 1 82 ? -8.087 -10.222 4.756 1.00 93.12 82 TYR A O 1
ATOM 651 N N . LEU A 1 83 ? -7.185 -9.340 2.903 1.00 96.62 83 LEU A N 1
ATOM 652 C CA . LEU A 1 83 ? -8.206 -8.303 2.724 1.00 96.62 83 LEU A CA 1
ATOM 653 C C . LEU A 1 83 ? -9.554 -8.825 2.206 1.00 96.62 83 LEU A C 1
ATOM 655 O O . LEU A 1 83 ? -10.533 -8.074 2.216 1.00 96.62 83 LEU A O 1
ATOM 659 N N . GLY A 1 84 ? -9.634 -10.094 1.798 1.00 96.56 84 GLY A N 1
ATOM 660 C CA . GLY A 1 84 ? -10.793 -10.645 1.094 1.00 96.56 84 GLY A CA 1
ATOM 661 C C . GLY A 1 84 ? -10.934 -10.090 -0.326 1.00 96.56 84 GLY A C 1
ATOM 662 O O . GLY A 1 84 ? -12.053 -9.929 -0.805 1.00 96.56 84 GLY A O 1
ATOM 663 N N . LEU A 1 85 ? -9.808 -9.753 -0.957 1.00 97.19 85 LEU A N 1
ATOM 664 C CA . LEU A 1 85 ? -9.708 -9.227 -2.315 1.00 97.19 85 LEU A CA 1
ATOM 665 C C . LEU A 1 85 ? -8.989 -10.229 -3.221 1.00 97.19 85 LEU A C 1
ATOM 667 O O . LEU A 1 85 ? -8.210 -11.064 -2.763 1.00 97.19 85 LEU A O 1
ATOM 671 N N . LYS A 1 86 ? -9.201 -10.097 -4.527 1.00 96.62 86 LYS A N 1
ATOM 672 C CA . LYS A 1 86 ? -8.472 -10.827 -5.573 1.00 96.62 86 LYS A CA 1
ATOM 673 C C . LYS A 1 86 ? -8.121 -9.913 -6.745 1.00 96.62 86 LYS A C 1
ATOM 675 O O . LYS A 1 86 ? -8.633 -8.803 -6.883 1.00 96.62 86 LYS A O 1
ATOM 680 N N . VAL A 1 87 ? -7.259 -10.411 -7.628 1.00 96.00 87 VAL A N 1
ATOM 681 C CA . VAL A 1 87 ? -6.980 -9.762 -8.917 1.00 96.00 87 VAL A CA 1
ATOM 682 C C . VAL A 1 87 ? -8.286 -9.541 -9.687 1.00 96.00 87 VAL A C 1
ATOM 684 O O . VAL A 1 87 ? -9.118 -10.442 -9.790 1.00 96.00 87 VAL A O 1
ATOM 687 N N . GLY A 1 88 ? -8.446 -8.338 -10.233 1.00 96.12 88 GLY A N 1
ATOM 688 C CA . GLY A 1 88 ? -9.636 -7.884 -10.951 1.00 96.12 88 GLY A CA 1
ATOM 689 C C . GLY A 1 88 ? -10.675 -7.183 -10.073 1.00 96.12 88 GLY A C 1
ATOM 690 O O . GLY A 1 88 ? -11.544 -6.502 -10.624 1.00 96.12 88 GLY A O 1
ATOM 691 N N . ASP A 1 89 ? -10.578 -7.283 -8.745 1.00 97.62 89 ASP A N 1
ATOM 692 C CA . ASP A 1 89 ? -11.465 -6.551 -7.842 1.00 97.62 89 ASP A CA 1
ATOM 693 C C . ASP A 1 89 ? -11.156 -5.050 -7.847 1.00 97.62 89 ASP A C 1
ATOM 695 O O . ASP A 1 89 ? -10.044 -4.608 -8.140 1.00 97.62 89 ASP A O 1
ATOM 699 N N . TRP A 1 90 ? -12.157 -4.256 -7.477 1.00 97.06 90 TRP A N 1
ATOM 700 C CA . TRP A 1 90 ? -11.978 -2.839 -7.190 1.00 97.06 90 TRP A CA 1
ATOM 701 C C . TRP A 1 90 ? -11.645 -2.645 -5.717 1.00 97.06 90 TRP A C 1
ATOM 703 O O . TRP A 1 90 ? -12.371 -3.132 -4.851 1.00 97.06 90 TRP A O 1
ATOM 713 N N . ALA A 1 91 ? -10.608 -1.864 -5.437 1.00 97.19 91 ALA A N 1
ATOM 714 C CA . ALA A 1 91 ? -10.198 -1.525 -4.085 1.00 97.19 91 ALA A CA 1
ATOM 715 C C . ALA A 1 91 ? -10.067 -0.012 -3.914 1.00 97.19 91 ALA A C 1
ATOM 717 O O . ALA A 1 91 ? -9.772 0.730 -4.858 1.00 97.19 91 ALA A O 1
ATOM 718 N N . TRP A 1 92 ? -10.278 0.439 -2.681 1.00 97.44 92 TRP A N 1
ATOM 719 C CA . TRP A 1 92 ? -9.842 1.763 -2.273 1.00 97.44 92 TRP A CA 1
ATOM 720 C C . TRP A 1 92 ? -8.372 1.699 -1.897 1.00 97.44 92 TRP A C 1
ATOM 722 O O . TRP A 1 92 ? -7.953 0.797 -1.168 1.00 97.44 92 TRP A O 1
ATOM 732 N N . VAL A 1 93 ? -7.613 2.684 -2.361 1.00 97.81 93 VAL A N 1
ATOM 733 C CA . VAL A 1 93 ? -6.205 2.839 -2.018 1.00 97.81 93 VAL A CA 1
ATOM 734 C C . VAL A 1 93 ? -5.898 4.265 -1.592 1.00 97.81 93 VAL A C 1
ATOM 736 O O . VAL A 1 93 ? -6.521 5.224 -2.056 1.00 97.81 93 VAL A O 1
ATOM 739 N N . ARG A 1 94 ? -4.912 4.410 -0.715 1.00 97.69 94 ARG A N 1
ATOM 740 C CA . ARG A 1 94 ? -4.243 5.681 -0.421 1.00 97.69 94 ARG A CA 1
ATOM 741 C C . ARG A 1 94 ? -2.752 5.478 -0.546 1.00 97.69 94 ARG A C 1
ATOM 743 O O . ARG A 1 94 ? -2.271 4.359 -0.403 1.00 97.69 94 ARG A O 1
ATOM 750 N N . TYR A 1 95 ? -2.027 6.550 -0.822 1.00 97.94 95 TYR A N 1
ATOM 751 C CA . TYR A 1 95 ? -0.584 6.455 -0.922 1.00 97.94 95 TYR A CA 1
ATOM 752 C C . TYR A 1 95 ? 0.107 7.751 -0.533 1.00 97.94 95 TYR A C 1
ATOM 754 O O . TYR A 1 95 ? -0.461 8.836 -0.667 1.00 97.94 95 TYR A O 1
ATOM 762 N N . GLN A 1 96 ? 1.356 7.611 -0.110 1.00 97.69 96 GLN A N 1
ATOM 763 C CA . GLN A 1 96 ? 2.307 8.702 0.027 1.00 97.69 96 GLN A CA 1
ATOM 764 C C . GLN A 1 96 ? 3.659 8.246 -0.511 1.00 97.69 96 GLN A C 1
ATOM 766 O O . GLN A 1 96 ? 4.052 7.092 -0.334 1.00 97.69 96 GLN A O 1
ATOM 771 N N . VAL A 1 97 ? 4.368 9.164 -1.163 1.00 97.50 97 VAL A N 1
ATOM 772 C CA . VAL A 1 97 ? 5.753 8.947 -1.587 1.00 97.50 97 VAL A CA 1
ATOM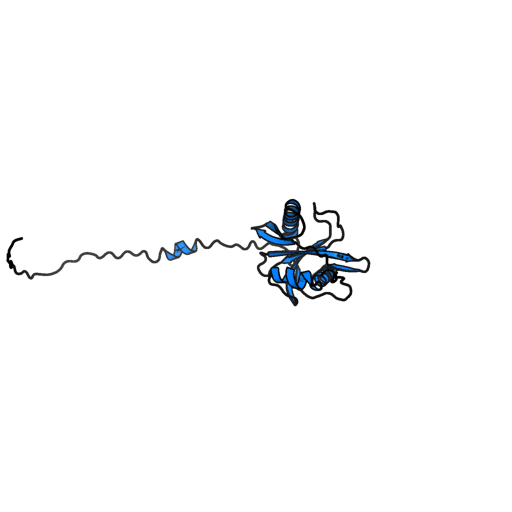 773 C C . VAL A 1 97 ? 6.683 9.549 -0.544 1.00 97.50 97 VAL A C 1
ATOM 775 O O . VAL A 1 97 ? 6.484 10.703 -0.161 1.00 97.50 97 VAL A O 1
ATOM 778 N N . GLY A 1 98 ? 7.681 8.788 -0.105 1.00 96.75 98 GLY A N 1
ATOM 779 C CA . GLY A 1 98 ? 8.700 9.251 0.832 1.00 96.75 98 GLY A CA 1
ATOM 780 C C . GLY A 1 98 ? 8.959 8.294 1.986 1.00 96.75 98 GLY A C 1
ATOM 781 O O . GLY A 1 98 ? 8.425 7.189 2.041 1.00 96.75 98 GLY A O 1
ATOM 782 N N . SER A 1 99 ? 9.785 8.752 2.918 1.00 95.62 99 SER A N 1
ATOM 783 C CA . SER A 1 99 ? 10.157 8.004 4.114 1.00 95.62 99 SER A CA 1
ATOM 784 C C . SER A 1 99 ? 8.992 7.960 5.105 1.00 95.62 99 SER A C 1
ATOM 786 O O . SER A 1 99 ? 8.336 8.978 5.340 1.00 95.62 99 SER A O 1
ATOM 788 N N . ILE A 1 100 ? 8.764 6.804 5.731 1.00 95.06 100 ILE A N 1
ATOM 789 C CA . ILE A 1 100 ? 7.924 6.736 6.930 1.00 95.06 100 ILE A CA 1
ATOM 790 C C . ILE A 1 100 ? 8.785 7.185 8.118 1.00 95.06 100 ILE A C 1
ATOM 792 O O . ILE A 1 100 ? 9.873 6.627 8.312 1.00 95.06 100 ILE A O 1
ATOM 796 N N . PRO A 1 101 ? 8.346 8.182 8.911 1.00 93.06 101 PRO A N 1
ATOM 797 C CA . PRO A 1 101 ? 9.064 8.582 10.113 1.00 93.06 101 PRO A CA 1
ATOM 798 C C . PRO A 1 101 ? 9.385 7.370 10.991 1.00 93.06 101 PRO A C 1
ATOM 800 O O . PRO A 1 101 ? 8.557 6.479 11.144 1.00 93.06 101 PRO A O 1
ATOM 803 N N . GLU A 1 102 ? 10.593 7.334 11.554 1.00 89.38 102 GLU A N 1
ATOM 804 C CA . GLU A 1 102 ? 11.056 6.259 12.451 1.00 89.38 102 GLU A CA 1
ATOM 805 C C . GLU A 1 102 ? 11.315 4.889 11.775 1.00 89.38 102 GLU A C 1
ATOM 807 O O . GLU A 1 102 ? 11.755 3.962 12.452 1.00 89.38 102 GLU A O 1
ATOM 812 N N . MET A 1 103 ? 11.151 4.758 10.448 1.00 87.94 103 MET A N 1
ATOM 813 C CA . MET A 1 103 ? 11.403 3.505 9.701 1.00 87.94 103 MET A CA 1
ATOM 814 C C . MET A 1 103 ? 12.659 3.520 8.810 1.00 87.94 103 MET A C 1
ATOM 816 O O . MET A 1 103 ? 12.916 2.560 8.085 1.00 87.94 103 MET A O 1
ATOM 820 N N . GLY A 1 104 ? 13.456 4.589 8.871 1.00 84.88 104 GLY A N 1
ATOM 821 C CA . GLY A 1 104 ? 14.627 4.790 8.013 1.00 84.88 104 GLY A CA 1
ATOM 822 C C . GLY A 1 104 ? 14.333 5.646 6.777 1.00 84.88 104 GLY A C 1
ATOM 823 O O . GLY A 1 104 ? 13.185 5.971 6.477 1.00 84.88 104 GLY A O 1
ATOM 824 N N . ASP A 1 105 ? 15.392 6.060 6.080 1.00 91.88 105 ASP A N 1
ATOM 825 C CA . ASP A 1 105 ? 15.282 7.025 4.986 1.00 91.88 105 ASP A CA 1
ATOM 826 C C . ASP A 1 105 ? 15.097 6.345 3.622 1.00 91.88 105 ASP A C 1
ATOM 828 O O . ASP A 1 105 ? 15.979 5.645 3.128 1.00 91.88 105 ASP A O 1
ATOM 832 N N . THR A 1 106 ? 13.924 6.546 3.021 1.00 91.50 106 THR A N 1
ATOM 833 C CA . THR A 1 106 ? 13.496 5.971 1.738 1.00 91.50 106 THR A CA 1
ATOM 834 C C . THR A 1 106 ? 12.689 7.004 0.926 1.00 91.50 106 THR A C 1
ATOM 836 O O . THR A 1 106 ? 11.506 6.822 0.633 1.00 91.50 106 THR A O 1
ATOM 839 N N . PRO A 1 107 ? 13.308 8.122 0.500 1.00 93.00 107 PRO A N 1
ATOM 840 C CA . PRO A 1 107 ? 12.594 9.321 0.039 1.00 93.00 107 PRO A CA 1
ATOM 841 C C . PRO A 1 107 ? 11.817 9.151 -1.276 1.00 93.00 107 PRO A C 1
ATOM 843 O O . PRO A 1 107 ? 11.008 10.009 -1.628 1.00 93.00 107 PRO A O 1
ATOM 846 N N . ARG A 1 108 ? 12.051 8.066 -2.025 1.00 95.12 108 ARG A N 1
ATOM 847 C CA . ARG A 1 108 ? 11.352 7.771 -3.288 1.00 95.12 108 ARG A CA 1
ATOM 848 C C . ARG A 1 108 ? 10.296 6.670 -3.162 1.00 95.12 108 ARG A C 1
ATOM 850 O O . ARG A 1 108 ? 9.610 6.397 -4.145 1.00 95.12 108 ARG A O 1
ATOM 857 N N . LEU A 1 109 ? 10.170 6.039 -1.994 1.00 96.31 109 LEU A N 1
ATOM 858 C CA . LEU A 1 109 ? 9.354 4.843 -1.819 1.00 96.31 109 LEU A CA 1
ATOM 859 C C . LEU A 1 109 ? 7.864 5.168 -1.893 1.00 96.31 109 LEU A C 1
ATOM 861 O O . LEU A 1 109 ? 7.405 6.142 -1.299 1.00 96.31 109 LEU A O 1
ATOM 865 N N . PHE A 1 110 ? 7.099 4.347 -2.611 1.00 97.75 110 PHE A N 1
ATOM 866 C CA . PHE A 1 110 ? 5.643 4.431 -2.621 1.00 97.75 110 PHE A CA 1
ATOM 867 C C . PHE A 1 110 ? 5.088 3.569 -1.491 1.00 97.75 110 PHE A C 1
ATOM 869 O O . PHE A 1 110 ? 5.117 2.343 -1.568 1.00 97.75 110 PHE A O 1
ATOM 876 N N . ASN A 1 111 ? 4.542 4.228 -0.473 1.00 98.06 111 ASN A N 1
ATOM 877 C CA . ASN A 1 111 ? 3.835 3.609 0.642 1.00 98.06 111 ASN A CA 1
ATOM 878 C C . ASN A 1 111 ? 2.351 3.565 0.287 1.00 98.06 111 ASN A C 1
ATOM 880 O O . ASN A 1 111 ? 1.691 4.608 0.270 1.00 98.06 111 ASN A O 1
ATOM 884 N N . ILE A 1 112 ? 1.832 2.390 -0.058 1.00 98.50 112 ILE A N 1
ATOM 885 C CA . ILE A 1 112 ? 0.481 2.222 -0.598 1.00 98.50 112 ILE A CA 1
ATOM 886 C C . ILE A 1 112 ? -0.350 1.415 0.390 1.00 98.50 112 ILE A C 1
ATOM 888 O O . ILE A 1 112 ? -0.026 0.272 0.692 1.00 98.50 112 ILE A O 1
ATOM 892 N N . VAL A 1 113 ? -1.452 1.992 0.861 1.00 98.44 113 VAL A N 1
ATOM 893 C CA . VAL A 1 113 ? -2.430 1.290 1.691 1.00 98.44 113 VAL A CA 1
ATOM 894 C C . VAL A 1 113 ? -3.584 0.823 0.821 1.00 98.44 113 VAL A C 1
ATOM 896 O O . VAL A 1 113 ? -4.266 1.648 0.212 1.00 98.44 113 VAL A O 1
ATOM 899 N N . VAL A 1 114 ? -3.819 -0.488 0.786 1.00 98.31 114 VAL A N 1
ATOM 900 C CA . VAL A 1 114 ? -4.986 -1.114 0.148 1.00 98.31 114 VAL A CA 1
ATOM 901 C C . VAL A 1 114 ? -5.985 -1.496 1.233 1.00 98.31 114 VAL A C 1
ATOM 903 O O . VAL A 1 114 ? -5.604 -2.131 2.214 1.00 98.31 114 VAL A O 1
ATOM 906 N N . TYR A 1 115 ? -7.252 -1.116 1.075 1.00 97.81 115 TYR A N 1
ATOM 907 C CA . TYR A 1 115 ? -8.293 -1.365 2.077 1.00 97.81 115 TYR A CA 1
ATOM 908 C C . TYR A 1 115 ? -9.186 -2.547 1.707 1.00 97.81 115 TYR A C 1
ATOM 910 O O . TYR A 1 115 ? -9.521 -2.737 0.538 1.00 97.81 115 TYR A O 1
ATOM 918 N N . SER A 1 116 ? -9.642 -3.289 2.718 1.00 97.62 116 SER A N 1
ATOM 919 C CA . SER A 1 116 ? -10.718 -4.271 2.561 1.00 97.62 116 SER A CA 1
ATOM 920 C C . SER A 1 116 ? -12.029 -3.596 2.125 1.00 97.62 116 SER A C 1
ATOM 922 O O . SER A 1 116 ? -12.220 -2.399 2.369 1.00 97.62 116 SER A O 1
ATOM 924 N N . PRO A 1 117 ? -12.984 -4.343 1.535 1.00 96.00 117 PRO A N 1
ATOM 925 C CA . PRO A 1 117 ? -14.262 -3.779 1.088 1.00 96.00 117 PRO A CA 1
ATOM 926 C C . PRO A 1 117 ? -15.069 -3.063 2.185 1.00 96.00 117 PRO A C 1
ATOM 928 O O . PRO A 1 117 ? -15.761 -2.088 1.903 1.00 96.00 117 PRO A O 1
ATOM 931 N N . ASP A 1 118 ? -14.967 -3.524 3.435 1.00 94.44 118 ASP A N 1
ATOM 932 C CA . ASP A 1 118 ? -15.625 -2.921 4.604 1.00 94.44 118 ASP A CA 1
ATOM 933 C C . ASP A 1 118 ? -14.851 -1.734 5.213 1.00 94.44 118 ASP A C 1
ATOM 935 O O . ASP A 1 118 ? -15.340 -1.090 6.141 1.00 94.44 118 ASP A O 1
ATOM 939 N N . GLY A 1 119 ? -13.641 -1.450 4.717 1.00 93.31 119 GLY A N 1
ATOM 940 C CA . GLY A 1 119 ? -12.776 -0.367 5.182 1.00 93.31 119 GLY A CA 1
ATOM 941 C C . GLY A 1 119 ? -12.212 -0.538 6.597 1.00 93.31 119 GLY A C 1
ATOM 942 O O . GLY A 1 119 ? -11.661 0.424 7.134 1.00 93.31 119 GLY A O 1
ATOM 943 N N . ARG A 1 120 ? -12.356 -1.717 7.220 1.00 95.25 120 ARG A N 1
ATOM 944 C CA . ARG A 1 120 ? -11.881 -1.978 8.594 1.00 95.25 120 ARG A CA 1
ATOM 945 C C . ARG A 1 120 ? -10.488 -2.587 8.656 1.00 95.25 120 ARG A C 1
ATOM 947 O O . ARG A 1 120 ? -9.855 -2.539 9.708 1.00 95.25 120 ARG A O 1
ATOM 954 N N . ARG A 1 121 ? -10.025 -3.174 7.556 1.00 97.44 121 ARG A N 1
ATOM 955 C CA . ARG A 1 121 ? -8.701 -3.781 7.428 1.00 97.44 121 ARG A CA 1
ATOM 956 C C . ARG A 1 121 ? -7.949 -3.126 6.282 1.00 97.44 121 ARG A C 1
ATOM 958 O O . ARG A 1 121 ? -8.550 -2.598 5.343 1.00 97.44 121 ARG A O 1
ATOM 965 N N . GLY A 1 122 ? -6.631 -3.163 6.368 1.00 97.69 122 GLY A N 1
ATOM 966 C CA . GLY A 1 122 ? -5.758 -2.659 5.325 1.00 97.69 122 GLY A CA 1
ATOM 967 C C . GLY A 1 122 ? -4.455 -3.435 5.251 1.00 97.69 122 GLY A C 1
ATOM 968 O O . GLY A 1 122 ? -4.108 -4.178 6.167 1.00 97.69 122 GLY A O 1
ATOM 969 N N . MET A 1 123 ? -3.754 -3.255 4.141 1.00 98.19 123 MET A N 1
ATOM 970 C CA . MET A 1 123 ? -2.370 -3.676 3.964 1.00 98.19 123 MET A CA 1
ATOM 971 C C . MET A 1 123 ? -1.558 -2.462 3.547 1.00 98.19 123 MET A C 1
ATOM 973 O O . MET A 1 123 ? -1.903 -1.832 2.547 1.00 98.19 123 MET A O 1
ATOM 977 N N . LEU A 1 124 ? -0.500 -2.142 4.290 1.00 98.25 124 LEU A N 1
ATOM 978 C CA . LEU A 1 124 ? 0.538 -1.225 3.828 1.00 98.25 124 LEU A CA 1
ATOM 979 C C . LEU A 1 124 ? 1.561 -2.026 3.022 1.00 98.25 124 LEU A C 1
ATOM 981 O O . LEU A 1 124 ? 2.177 -2.947 3.553 1.00 98.25 124 LEU A O 1
ATOM 985 N N . LEU A 1 125 ? 1.718 -1.658 1.758 1.00 97.62 125 LEU A N 1
ATOM 986 C CA . LEU A 1 125 ? 2.592 -2.281 0.774 1.00 97.62 125 LEU A CA 1
ATOM 987 C C . LEU A 1 125 ? 3.596 -1.251 0.250 1.00 97.62 125 LEU A C 1
ATOM 989 O O . LEU A 1 125 ? 3.300 -0.052 0.217 1.00 97.62 125 LEU A O 1
ATOM 993 N N . PHE A 1 126 ? 4.755 -1.720 -0.209 1.00 96.50 126 PHE A N 1
ATOM 994 C CA . PHE A 1 126 ? 5.847 -0.846 -0.633 1.00 96.50 126 PHE A CA 1
ATOM 995 C C . PHE A 1 126 ? 6.300 -1.145 -2.059 1.00 96.50 126 PHE A C 1
ATOM 997 O O . PHE A 1 126 ? 6.644 -2.282 -2.390 1.00 96.50 126 PHE A O 1
ATOM 1004 N N . ALA A 1 127 ? 6.344 -0.105 -2.888 1.00 96.56 127 ALA A N 1
ATOM 1005 C CA . ALA A 1 127 ? 6.896 -0.174 -4.234 1.00 96.56 127 ALA A CA 1
ATOM 1006 C C . ALA A 1 127 ? 8.040 0.834 -4.391 1.00 96.56 127 ALA A C 1
ATOM 1008 O O . ALA A 1 127 ? 7.847 2.038 -4.207 1.00 96.56 127 ALA A O 1
ATOM 1009 N N . ASP A 1 128 ? 9.227 0.347 -4.739 1.00 95.31 128 ASP A N 1
ATOM 1010 C CA . ASP A 1 128 ? 10.406 1.182 -4.973 1.00 95.31 128 ASP A CA 1
ATOM 1011 C C . ASP A 1 128 ? 10.529 1.507 -6.468 1.00 95.31 128 ASP A C 1
ATOM 1013 O O . ASP A 1 128 ? 10.586 0.579 -7.278 1.00 95.31 128 ASP A O 1
ATOM 1017 N N . PRO A 1 129 ? 10.516 2.785 -6.883 1.00 94.12 129 PRO A N 1
ATOM 1018 C CA . PRO A 1 129 ? 10.716 3.130 -8.283 1.00 94.12 129 PRO A CA 1
ATOM 1019 C C . PRO A 1 129 ? 12.151 2.826 -8.723 1.00 94.12 129 PRO A C 1
ATOM 1021 O O . PRO A 1 129 ? 13.112 3.235 -8.067 1.00 94.12 129 PRO A O 1
ATOM 1024 N N . ASP A 1 130 ? 12.297 2.182 -9.879 1.00 89.31 130 ASP A N 1
ATOM 1025 C CA . ASP A 1 130 ? 13.601 2.041 -10.519 1.00 89.31 130 ASP A CA 1
ATOM 1026 C C . ASP A 1 130 ? 13.953 3.281 -11.363 1.00 89.31 130 ASP A C 1
ATOM 1028 O O . ASP A 1 130 ? 13.115 4.146 -11.643 1.00 89.31 130 ASP A O 1
ATOM 1032 N N . ASP A 1 131 ? 15.221 3.393 -11.757 1.00 86.50 131 ASP A N 1
ATOM 1033 C CA . ASP A 1 131 ? 15.704 4.549 -12.521 1.00 86.50 131 ASP A CA 1
ATOM 1034 C C . ASP A 1 131 ? 15.240 4.538 -13.994 1.00 86.50 131 ASP A C 1
ATOM 1036 O O . ASP A 1 131 ? 15.375 5.544 -14.690 1.00 86.50 131 ASP A O 1
ATOM 1040 N N . ALA A 1 132 ? 14.664 3.427 -14.470 1.00 83.81 132 ALA A N 1
ATOM 1041 C CA . ALA A 1 132 ? 14.109 3.283 -15.816 1.00 83.81 132 ALA A CA 1
ATOM 1042 C C . ALA A 1 132 ? 12.612 3.646 -15.890 1.00 83.81 132 ALA A C 1
ATOM 1044 O O . ALA A 1 132 ? 12.025 3.604 -16.970 1.00 83.81 132 ALA A O 1
ATOM 1045 N N . GLY A 1 133 ? 11.997 4.031 -14.765 1.00 80.44 133 GLY A N 1
ATOM 1046 C CA . GLY A 1 133 ? 10.581 4.395 -14.675 1.00 80.44 133 GLY A CA 1
ATOM 1047 C C . GLY A 1 133 ? 9.650 3.240 -14.290 1.00 80.44 133 GLY A C 1
ATOM 1048 O O . GLY A 1 133 ? 8.451 3.474 -14.119 1.00 80.44 133 GLY A O 1
ATOM 1049 N N . GLY A 1 134 ? 10.198 2.038 -14.108 1.00 91.00 134 GLY A N 1
ATOM 1050 C CA . GLY A 1 134 ? 9.522 0.866 -13.569 1.00 91.00 134 GLY A CA 1
ATOM 1051 C C . GLY A 1 134 ? 9.459 0.871 -12.040 1.00 91.00 134 GLY A C 1
ATOM 1052 O O . GLY A 1 134 ? 9.790 1.854 -11.370 1.00 91.00 134 GLY A O 1
ATOM 1053 N N . PHE A 1 135 ? 9.008 -0.248 -11.476 1.00 94.81 135 PHE A N 1
ATOM 1054 C CA . PHE A 1 135 ? 8.869 -0.425 -10.030 1.00 94.81 135 PHE A CA 1
ATOM 1055 C C . PHE A 1 135 ? 9.355 -1.805 -9.595 1.00 94.81 135 PHE A C 1
ATOM 1057 O O . PHE A 1 135 ? 9.221 -2.787 -10.327 1.00 94.81 135 PHE A O 1
ATOM 1064 N N . ASN A 1 136 ? 9.856 -1.868 -8.366 1.00 94.00 136 ASN A N 1
ATOM 1065 C CA . ASN A 1 136 ? 10.154 -3.093 -7.649 1.00 94.00 136 ASN A CA 1
ATOM 1066 C C . ASN A 1 136 ? 9.118 -3.284 -6.537 1.00 94.00 136 ASN A C 1
ATOM 1068 O O . ASN A 1 136 ? 8.914 -2.380 -5.723 1.00 94.00 136 ASN A O 1
ATOM 1072 N N . ALA A 1 137 ? 8.478 -4.450 -6.478 1.00 93.81 137 ALA A N 1
ATOM 1073 C CA . ALA A 1 137 ? 7.644 -4.815 -5.335 1.00 93.81 137 ALA A CA 1
ATOM 1074 C C . ALA A 1 137 ? 8.549 -5.282 -4.187 1.00 93.81 137 ALA A C 1
ATOM 1076 O O . ALA A 1 137 ? 9.303 -6.241 -4.353 1.00 93.81 137 ALA A O 1
ATOM 1077 N N . LEU A 1 138 ? 8.491 -4.619 -3.030 1.00 92.69 138 LEU A N 1
ATOM 1078 C CA . LEU A 1 138 ? 9.313 -5.011 -1.886 1.00 92.69 138 LEU A CA 1
ATOM 1079 C C . LEU A 1 138 ? 8.615 -6.103 -1.075 1.00 92.69 138 LEU A C 1
ATOM 1081 O O . LEU A 1 138 ? 7.426 -5.994 -0.779 1.00 92.69 138 LEU A O 1
ATOM 1085 N N . VAL A 1 139 ? 9.376 -7.120 -0.661 1.00 88.25 139 VAL A N 1
ATOM 1086 C CA . VAL A 1 139 ? 8.911 -8.208 0.219 1.00 88.25 139 VAL A CA 1
ATOM 1087 C C . VAL A 1 139 ? 8.820 -7.706 1.666 1.00 88.25 139 VAL A C 1
ATOM 1089 O O . VAL A 1 139 ? 9.531 -8.141 2.570 1.00 88.25 139 VAL A O 1
ATOM 1092 N N . ASN A 1 140 ? 7.972 -6.708 1.882 1.00 87.75 140 ASN A N 1
ATOM 1093 C CA . ASN A 1 140 ? 7.610 -6.197 3.190 1.00 87.75 140 ASN A CA 1
ATOM 1094 C C . ASN A 1 140 ? 6.169 -5.693 3.121 1.00 87.75 140 ASN A C 1
ATOM 1096 O O . ASN A 1 140 ? 5.773 -5.057 2.146 1.00 87.75 140 ASN A O 1
ATOM 1100 N N . ALA A 1 141 ? 5.388 -5.977 4.151 1.00 94.12 141 ALA A N 1
ATOM 1101 C CA . ALA A 1 141 ? 4.010 -5.535 4.235 1.00 94.12 141 ALA A CA 1
ATOM 1102 C C . ALA A 1 141 ? 3.586 -5.464 5.699 1.00 94.12 141 ALA A C 1
ATOM 1104 O O . ALA A 1 141 ? 4.079 -6.233 6.528 1.00 94.12 141 ALA A O 1
ATOM 1105 N N . TYR A 1 142 ? 2.650 -4.568 6.002 1.00 97.19 142 TYR A N 1
ATOM 1106 C CA . TYR A 1 142 ? 2.047 -4.491 7.329 1.00 97.19 142 TYR A CA 1
ATOM 1107 C C . TYR A 1 142 ? 0.547 -4.712 7.240 1.00 97.19 142 TYR A C 1
ATOM 1109 O O . TYR A 1 142 ? -0.133 -4.036 6.462 1.00 97.19 142 TYR A O 1
ATOM 1117 N N . ARG A 1 143 ? 0.030 -5.640 8.049 1.00 97.38 143 ARG A N 1
ATOM 1118 C CA . ARG A 1 143 ? -1.415 -5.774 8.252 1.00 97.38 143 ARG A CA 1
ATOM 1119 C C . ARG A 1 143 ? -1.879 -4.656 9.153 1.00 97.38 143 ARG A C 1
ATOM 1121 O O . ARG A 1 143 ? -1.205 -4.300 10.117 1.00 97.38 143 ARG A O 1
ATOM 1128 N N . LEU A 1 144 ? -3.024 -4.104 8.791 1.00 98.06 144 LEU A N 1
ATOM 1129 C CA . LEU A 1 144 ? -3.607 -2.962 9.455 1.00 98.06 144 LEU A CA 1
ATOM 1130 C C . LEU A 1 144 ? -5.031 -3.287 9.879 1.00 98.06 144 LEU A C 1
ATOM 1132 O O . LEU A 1 144 ? -5.807 -3.863 9.103 1.00 98.06 144 LEU A O 1
ATOM 1136 N N . HIS A 1 145 ? -5.403 -2.818 11.061 1.00 97.31 145 HIS A N 1
ATOM 1137 C CA . HIS A 1 145 ? -6.779 -2.793 11.534 1.00 97.31 145 HIS A CA 1
ATOM 1138 C C . HIS A 1 145 ? -7.168 -1.384 11.959 1.00 97.31 145 HIS A C 1
ATOM 1140 O O . HIS A 1 145 ? -6.373 -0.617 12.506 1.00 97.31 145 HIS A O 1
ATOM 1146 N N . ARG A 1 146 ? -8.421 -1.029 11.683 1.00 95.62 146 ARG A N 1
ATOM 1147 C CA . ARG A 1 146 ? -8.986 0.250 12.095 1.00 95.62 146 ARG A CA 1
ATOM 1148 C C . ARG A 1 146 ? -9.606 0.112 13.481 1.00 95.62 146 ARG A C 1
ATOM 1150 O O . ARG A 1 146 ? -10.578 -0.619 13.667 1.00 95.62 146 ARG A O 1
ATOM 1157 N N . SER A 1 147 ? -9.067 0.861 14.433 1.00 94.25 147 SER A N 1
ATOM 1158 C CA . SER A 1 147 ? -9.568 1.002 15.798 1.00 94.25 147 SER A CA 1
ATOM 1159 C C . SER A 1 147 ? -10.099 2.425 15.970 1.00 94.25 147 SER A C 1
ATOM 1161 O O . SER A 1 147 ? -9.347 3.392 16.107 1.00 94.25 147 SER A O 1
ATOM 1163 N N . ASN A 1 148 ? -11.424 2.581 15.907 1.00 90.50 148 ASN A N 1
ATOM 1164 C CA . ASN A 1 148 ? -12.090 3.888 15.865 1.00 90.50 148 ASN A CA 1
ATOM 1165 C C . ASN A 1 148 ? -11.580 4.762 14.693 1.00 90.50 148 ASN A C 1
ATOM 1167 O O . ASN A 1 148 ? -11.702 4.397 13.522 1.00 90.50 148 ASN A O 1
ATOM 1171 N N . SER A 1 149 ? -11.015 5.931 14.996 1.00 89.62 149 SER A N 1
ATOM 1172 C CA . SER A 1 149 ? -10.430 6.853 14.018 1.00 89.62 149 SER A CA 1
ATOM 1173 C C . SER A 1 149 ? -8.942 6.601 13.756 1.00 89.62 149 SER A C 1
ATOM 1175 O O . SER A 1 149 ? -8.318 7.397 13.062 1.00 89.62 149 SER A O 1
ATOM 1177 N N . LYS A 1 150 ? -8.357 5.546 14.331 1.00 96.19 150 LYS A N 1
ATOM 1178 C CA . LYS A 1 150 ? -6.930 5.242 14.226 1.00 96.19 150 LYS A CA 1
ATOM 1179 C C . LYS A 1 150 ? -6.699 3.936 13.485 1.00 96.19 150 LYS A C 1
ATOM 1181 O O . LYS A 1 150 ? -7.545 3.042 13.485 1.00 96.19 150 LYS A O 1
ATOM 1186 N N . TRP A 1 151 ? -5.533 3.850 12.872 1.00 97.81 151 TRP A N 1
ATOM 1187 C CA . TRP A 1 151 ? -4.998 2.634 12.293 1.00 97.81 151 TRP A CA 1
ATOM 1188 C C . TRP A 1 151 ? -3.883 2.103 13.179 1.00 97.81 151 TRP A C 1
ATOM 1190 O O . TRP A 1 151 ? -3.070 2.858 13.709 1.00 97.81 151 TRP A O 1
ATOM 1200 N N . GLU A 1 152 ? -3.865 0.793 13.331 1.00 97.81 152 GLU A N 1
ATOM 1201 C CA . GLU A 1 152 ? -2.876 0.057 14.101 1.00 97.81 152 GLU A CA 1
ATOM 1202 C C . GLU A 1 152 ? -2.302 -1.037 13.198 1.00 97.81 152 GLU A C 1
ATOM 1204 O O . GLU A 1 152 ? -3.010 -1.553 12.330 1.00 97.81 152 GLU A O 1
ATOM 1209 N N . ALA A 1 153 ? -1.019 -1.355 13.377 1.00 97.00 153 ALA A N 1
ATOM 1210 C CA . ALA A 1 153 ? -0.372 -2.475 12.708 1.00 97.00 153 ALA A CA 1
ATOM 1211 C C . ALA A 1 153 ? -0.203 -3.639 13.690 1.00 97.00 153 ALA A C 1
ATOM 1213 O O . ALA A 1 153 ? 0.248 -3.433 14.817 1.00 97.00 153 ALA A O 1
ATOM 1214 N N . ASP A 1 154 ? -0.555 -4.851 13.267 1.00 91.69 154 ASP A N 1
ATOM 1215 C CA . ASP A 1 154 ? -0.529 -6.053 14.115 1.00 91.69 154 ASP A CA 1
ATOM 1216 C C . ASP A 1 154 ? 0.320 -7.201 13.542 1.00 91.69 154 ASP A C 1
ATOM 1218 O O . ASP A 1 154 ? 0.551 -8.210 14.211 1.00 91.69 154 ASP A O 1
ATOM 1222 N N . TYR A 1 155 ? 0.834 -7.039 12.323 1.00 91.62 155 TYR A N 1
ATOM 1223 C CA . TYR A 1 155 ? 1.710 -7.995 11.657 1.00 91.62 155 TYR A CA 1
ATOM 1224 C C . TYR A 1 155 ? 2.588 -7.287 10.626 1.00 91.62 155 TYR A C 1
ATOM 1226 O O . TYR A 1 155 ? 2.122 -6.378 9.941 1.00 91.62 155 TYR A O 1
ATOM 1234 N N . GLY A 1 156 ? 3.830 -7.742 10.477 1.00 89.44 156 GLY A N 1
ATOM 1235 C CA . GLY A 1 156 ? 4.796 -7.261 9.492 1.00 89.44 156 GLY A CA 1
ATOM 1236 C C . GLY A 1 156 ? 6.224 -7.468 9.987 1.00 89.44 156 GLY A C 1
ATOM 1237 O O . GLY A 1 156 ? 6.448 -8.150 10.988 1.00 89.44 156 GLY A O 1
ATOM 1238 N N . ASN A 1 157 ? 7.202 -6.869 9.311 1.00 85.88 157 ASN A N 1
ATOM 1239 C CA . ASN A 1 157 ? 8.590 -6.917 9.770 1.00 85.88 157 ASN A CA 1
ATOM 1240 C C . ASN A 1 157 ? 8.867 -5.836 10.825 1.00 85.88 157 ASN A C 1
ATOM 1242 O O . ASN A 1 157 ? 8.576 -4.660 10.610 1.00 85.88 157 ASN A O 1
ATOM 1246 N N . GLY A 1 158 ? 9.492 -6.209 11.943 1.00 88.81 158 GLY A N 1
ATOM 1247 C CA . GLY A 1 158 ? 9.927 -5.278 12.987 1.00 88.81 158 GLY A CA 1
ATOM 1248 C C . GLY A 1 158 ? 9.390 -5.621 14.376 1.00 88.81 158 GLY A C 1
ATOM 1249 O O . GLY A 1 158 ? 8.945 -6.736 14.633 1.00 88.81 158 GLY A O 1
ATOM 1250 N N . GLY A 1 159 ? 9.486 -4.657 15.291 1.00 90.50 159 GLY A N 1
ATOM 1251 C CA . GLY A 1 159 ? 8.987 -4.771 16.664 1.00 90.50 159 GLY A CA 1
ATOM 1252 C C . GLY A 1 159 ? 7.954 -3.696 16.994 1.00 90.50 159 GLY A C 1
ATOM 1253 O O . GLY A 1 159 ? 7.552 -2.924 16.131 1.00 90.50 159 GLY A O 1
ATOM 1254 N N . TYR A 1 160 ? 7.573 -3.606 18.268 1.00 92.69 160 TYR A N 1
ATOM 1255 C CA . TYR A 1 160 ? 6.535 -2.688 18.759 1.00 92.69 160 TYR A CA 1
ATOM 1256 C C . TYR A 1 160 ? 6.670 -1.244 18.238 1.00 92.69 160 TYR A C 1
ATOM 1258 O O . TYR A 1 160 ? 5.702 -0.687 17.729 1.00 92.69 160 TYR A O 1
ATOM 1266 N N . ALA A 1 161 ? 7.876 -0.665 18.289 1.00 92.88 161 ALA A N 1
ATOM 1267 C CA . ALA A 1 161 ? 8.120 0.699 17.812 1.00 92.88 161 ALA A CA 1
ATOM 1268 C C . ALA A 1 161 ? 7.801 0.872 16.315 1.00 92.88 161 ALA A C 1
ATOM 1270 O O . ALA A 1 161 ? 7.231 1.881 15.912 1.00 92.88 161 ALA A O 1
ATOM 1271 N N . MET A 1 162 ? 8.100 -0.146 15.501 1.00 94.56 162 MET A N 1
ATOM 1272 C CA . MET A 1 162 ? 7.792 -0.149 14.070 1.00 94.56 162 MET A CA 1
ATOM 1273 C C . MET A 1 162 ? 6.281 -0.136 13.833 1.00 94.56 162 MET A C 1
ATOM 1275 O O . MET A 1 162 ? 5.777 0.630 13.019 1.00 94.56 162 MET A O 1
ATOM 1279 N N . TYR A 1 163 ? 5.543 -0.962 14.573 1.00 96.31 163 TYR A N 1
ATOM 1280 C CA . TYR A 1 163 ? 4.089 -1.032 14.450 1.00 96.31 163 TYR A CA 1
ATOM 1281 C C . TYR A 1 163 ? 3.412 0.265 14.893 1.00 96.31 163 TYR A C 1
ATOM 1283 O O . TYR A 1 163 ? 2.448 0.702 14.264 1.00 96.31 163 TYR A O 1
ATOM 1291 N N . GLU A 1 164 ? 3.941 0.917 15.930 1.00 96.31 164 GLU A N 1
ATOM 1292 C CA . GLU A 1 164 ? 3.466 2.226 16.368 1.00 96.31 164 GLU A CA 1
ATOM 1293 C C . GLU A 1 164 ? 3.709 3.305 15.298 1.00 96.31 164 GLU A C 1
ATOM 1295 O O . GLU A 1 164 ? 2.791 4.068 14.983 1.00 96.31 164 GLU A O 1
ATOM 1300 N N . ALA A 1 165 ? 4.904 3.341 14.698 1.00 96.69 165 ALA A N 1
ATOM 1301 C CA . ALA A 1 165 ? 5.242 4.268 13.618 1.00 96.69 165 ALA A CA 1
ATOM 1302 C C . ALA A 1 165 ? 4.339 4.071 12.388 1.00 96.69 165 ALA A C 1
ATOM 1304 O O . ALA A 1 165 ? 3.747 5.031 11.891 1.00 96.69 165 ALA A O 1
ATOM 1305 N N . VAL A 1 166 ? 4.145 2.819 11.955 1.00 97.88 166 VAL A N 1
ATOM 1306 C CA . VAL A 1 166 ? 3.226 2.471 10.860 1.00 97.88 166 VAL A CA 1
ATOM 1307 C C . VAL A 1 166 ? 1.792 2.889 11.188 1.00 97.88 166 VAL A C 1
ATOM 1309 O O . VAL A 1 166 ? 1.128 3.507 10.356 1.00 97.88 166 VAL A O 1
ATOM 1312 N N . GLY A 1 167 ? 1.297 2.593 12.392 1.00 97.75 167 GLY A N 1
ATOM 1313 C CA . GLY A 1 167 ? -0.061 2.955 12.802 1.00 97.75 167 GLY A CA 1
ATOM 1314 C C . GLY A 1 167 ? -0.301 4.468 12.774 1.00 97.75 167 GLY A C 1
ATOM 1315 O O . GLY A 1 167 ? -1.299 4.935 12.212 1.00 97.75 167 GLY A O 1
ATOM 1316 N N . LYS A 1 168 ? 0.646 5.256 13.305 1.00 97.69 168 LYS A N 1
ATOM 1317 C CA . LYS A 1 168 ? 0.616 6.728 13.239 1.00 97.69 168 LYS A CA 1
ATOM 1318 C C . LYS A 1 168 ? 0.608 7.217 11.793 1.00 97.69 168 LYS A C 1
ATOM 1320 O O . LYS A 1 168 ? -0.300 7.953 11.410 1.00 97.69 168 LYS A O 1
ATOM 1325 N N . PHE A 1 169 ? 1.544 6.731 10.981 1.00 98.00 169 PHE A N 1
ATOM 1326 C CA . PHE A 1 169 ? 1.656 7.075 9.567 1.00 98.00 169 PHE A CA 1
ATOM 1327 C C . PHE A 1 169 ? 0.360 6.804 8.791 1.00 98.00 169 PHE A C 1
ATOM 1329 O O . PHE A 1 169 ? -0.155 7.681 8.101 1.00 98.00 169 PHE A O 1
ATOM 1336 N N . VAL A 1 170 ? -0.223 5.609 8.930 1.00 98.00 170 VAL A N 1
ATOM 1337 C CA . VAL A 1 170 ? -1.464 5.252 8.224 1.00 98.00 170 VAL A CA 1
ATOM 1338 C C . VAL A 1 170 ? -2.652 6.062 8.748 1.00 98.00 170 VAL A C 1
ATOM 1340 O O . VAL A 1 170 ? -3.528 6.448 7.969 1.00 98.00 170 VAL A O 1
ATOM 1343 N N . THR A 1 171 ? -2.683 6.364 10.048 1.00 97.56 171 THR A N 1
ATOM 1344 C CA . THR A 1 171 ? -3.690 7.261 10.632 1.00 97.56 171 THR A CA 1
ATOM 1345 C C . THR A 1 171 ? -3.618 8.646 9.998 1.00 97.56 171 THR A C 1
ATOM 1347 O O . THR A 1 171 ? -4.643 9.178 9.577 1.00 97.56 171 THR A O 1
ATOM 1350 N N . GLU A 1 172 ? -2.428 9.217 9.846 1.00 96.69 172 GLU A N 1
ATOM 1351 C CA . GLU A 1 172 ? -2.239 10.503 9.170 1.00 96.69 172 GLU A CA 1
ATOM 1352 C C . GLU A 1 172 ? -2.632 10.424 7.689 1.00 96.69 172 GLU A C 1
ATOM 1354 O O . GLU A 1 172 ? -3.443 11.227 7.217 1.00 96.69 172 GLU A O 1
ATOM 1359 N N . LEU A 1 173 ? -2.166 9.390 6.981 1.00 96.38 173 LEU A N 1
ATOM 1360 C CA . LEU A 1 173 ? -2.493 9.132 5.578 1.00 96.38 173 LEU A CA 1
ATOM 1361 C C . LEU A 1 173 ? -4.006 8.983 5.338 1.00 96.38 173 LEU A C 1
ATOM 1363 O O . LEU A 1 173 ? -4.500 9.338 4.265 1.00 96.38 173 LEU A O 1
ATOM 1367 N N . SER A 1 174 ? -4.767 8.524 6.337 1.00 95.19 174 SER A N 1
ATOM 1368 C CA . SER A 1 174 ? -6.230 8.392 6.274 1.00 95.19 174 SER A CA 1
ATOM 1369 C C . SER A 1 174 ? -6.994 9.721 6.159 1.00 95.19 174 SER A C 1
ATOM 1371 O O . SER A 1 174 ? -8.207 9.716 5.948 1.00 95.19 174 SER A O 1
ATOM 1373 N N . HIS A 1 175 ? -6.295 10.858 6.160 1.00 93.62 175 HIS A N 1
ATOM 1374 C CA . HIS A 1 175 ? -6.859 12.169 5.823 1.00 93.62 175 HIS A CA 1
ATOM 1375 C C . HIS A 1 175 ? -6.572 12.605 4.369 1.00 93.62 175 HIS A C 1
ATOM 1377 O O . HIS A 1 175 ? -7.194 13.542 3.876 1.00 93.62 175 HIS A O 1
ATOM 1383 N N . SER A 1 176 ? -5.671 11.923 3.651 1.00 92.62 176 SER A N 1
ATOM 1384 C CA . SER A 1 176 ? -5.283 12.244 2.261 1.00 92.62 176 SER A CA 1
ATOM 1385 C C . SER A 1 176 ? -6.218 11.616 1.224 1.00 92.62 176 SER A C 1
ATOM 1387 O O . SER A 1 176 ? -6.733 10.547 1.492 1.00 92.62 176 SER A O 1
ATOM 1389 N N . PRO A 1 177 ? -6.411 12.155 0.010 1.00 94.00 177 PRO A N 1
ATOM 1390 C CA . PRO A 1 177 ? -7.367 11.602 -0.955 1.00 94.00 177 PRO A CA 1
ATOM 1391 C C . PRO A 1 177 ? -7.273 10.082 -1.162 1.00 94.00 177 PRO A C 1
ATOM 1393 O O . PRO A 1 177 ? -6.174 9.530 -1.269 1.00 94.00 177 PRO A O 1
ATOM 1396 N N . ARG A 1 178 ? -8.430 9.411 -1.247 1.00 95.62 178 ARG A N 1
ATOM 1397 C CA . ARG A 1 178 ? -8.506 7.985 -1.603 1.00 95.62 178 ARG A CA 1
ATOM 1398 C C . ARG A 1 178 ? -8.854 7.801 -3.070 1.00 95.62 178 ARG A C 1
ATOM 1400 O O . ARG A 1 178 ? -9.671 8.536 -3.622 1.00 95.62 178 ARG A O 1
ATOM 1407 N N . TYR A 1 179 ? -8.277 6.771 -3.670 1.00 96.88 179 TYR A N 1
ATOM 1408 C CA . TYR A 1 179 ? -8.437 6.443 -5.079 1.00 96.88 179 TYR A CA 1
ATOM 1409 C C . TYR A 1 179 ? -9.122 5.093 -5.215 1.00 96.88 179 TYR A C 1
ATOM 1411 O O . TYR A 1 179 ? -8.753 4.140 -4.528 1.00 96.88 179 TYR A O 1
ATOM 1419 N N . LYS A 1 180 ? -10.121 5.005 -6.093 1.00 95.81 180 LYS A N 1
ATOM 1420 C CA . LYS A 1 180 ? -10.737 3.726 -6.445 1.00 95.81 180 LYS A CA 1
ATOM 1421 C C . LYS A 1 180 ? -10.036 3.183 -7.674 1.00 95.81 180 LYS A C 1
ATOM 1423 O O . LYS A 1 180 ? -10.025 3.842 -8.708 1.00 95.81 180 LYS A O 1
ATOM 1428 N N . THR A 1 181 ? -9.465 1.995 -7.569 1.00 95.44 181 THR A N 1
ATOM 1429 C CA . THR A 1 181 ? -8.694 1.397 -8.659 1.00 95.44 181 THR A CA 1
ATOM 1430 C C . THR A 1 181 ? -8.950 -0.097 -8.753 1.00 95.44 181 THR A C 1
ATOM 1432 O O . THR A 1 181 ? -9.330 -0.733 -7.767 1.00 95.44 181 THR A O 1
ATOM 1435 N N . GLN A 1 182 ? -8.782 -0.645 -9.950 1.00 96.25 182 GLN A N 1
ATOM 1436 C CA . GLN A 1 182 ? -8.869 -2.077 -10.172 1.00 96.25 182 GLN A CA 1
ATOM 1437 C C . GLN A 1 182 ? -7.511 -2.716 -9.879 1.00 96.25 182 GLN A C 1
ATOM 1439 O O . GLN A 1 182 ? -6.473 -2.232 -10.328 1.00 96.25 182 GLN A O 1
ATOM 1444 N N . LEU A 1 183 ? -7.515 -3.818 -9.136 1.00 96.75 183 LEU A N 1
ATOM 1445 C CA . LEU A 1 183 ? -6.320 -4.590 -8.818 1.00 96.75 183 LEU A CA 1
ATOM 1446 C C . LEU A 1 183 ? -5.908 -5.426 -10.033 1.00 96.75 183 LEU A C 1
ATOM 1448 O O . LEU A 1 183 ? -6.248 -6.602 -10.134 1.00 96.75 183 LEU A O 1
ATOM 1452 N N . ALA A 1 184 ? -5.206 -4.810 -10.979 1.00 95.00 184 ALA A N 1
ATOM 1453 C CA . ALA A 1 184 ? -4.700 -5.468 -12.178 1.00 95.00 184 ALA A CA 1
ATOM 1454 C C . ALA A 1 184 ? -3.173 -5.632 -12.104 1.00 95.00 184 ALA A C 1
ATOM 1456 O O . ALA A 1 184 ? -2.494 -4.691 -11.695 1.00 95.00 184 ALA A O 1
ATOM 1457 N N . PRO A 1 185 ? -2.611 -6.789 -12.499 1.00 92.88 185 PRO A N 1
ATOM 1458 C CA . PRO A 1 185 ? -1.167 -6.973 -12.538 1.00 92.88 185 PRO A CA 1
ATOM 1459 C C . PRO A 1 185 ? -0.536 -6.056 -13.594 1.00 92.88 185 PRO A C 1
ATOM 1461 O O . PRO A 1 185 ? -1.064 -5.886 -14.694 1.00 92.88 185 PRO A O 1
ATOM 1464 N N . GLY A 1 186 ? 0.603 -5.465 -13.245 1.00 86.75 186 GLY A N 1
ATOM 1465 C CA . GLY A 1 186 ? 1.373 -4.577 -14.110 1.00 86.75 186 GLY A CA 1
ATOM 1466 C C . GLY A 1 186 ? 2.128 -5.309 -15.224 1.00 86.75 186 GLY A C 1
ATOM 1467 O O . GLY A 1 186 ? 2.293 -6.531 -15.207 1.00 86.75 186 GLY A O 1
ATOM 1468 N N . GLY A 1 187 ? 2.617 -4.533 -16.196 1.00 80.94 187 GLY A N 1
ATOM 1469 C CA . GLY A 1 187 ? 3.399 -5.023 -17.336 1.00 80.94 187 GLY A CA 1
ATOM 1470 C C . GLY A 1 187 ? 4.835 -5.435 -16.986 1.00 80.94 187 GLY A C 1
ATOM 1471 O O . GLY A 1 187 ? 5.209 -5.544 -15.820 1.00 80.94 187 GLY A O 1
ATOM 1472 N N . ASN A 1 188 ? 5.653 -5.679 -18.014 1.00 74.56 188 ASN A N 1
ATOM 1473 C CA . ASN A 1 188 ? 7.022 -6.220 -17.897 1.00 74.56 188 ASN A CA 1
ATOM 1474 C C . ASN A 1 188 ? 8.040 -5.288 -17.221 1.00 74.56 188 ASN A C 1
ATOM 1476 O O . ASN A 1 188 ? 9.141 -5.721 -16.905 1.00 74.56 188 ASN A O 1
ATOM 1480 N N . GLU A 1 189 ? 7.674 -4.032 -16.990 1.00 78.12 189 GLU A N 1
ATOM 1481 C CA . GLU A 1 189 ? 8.489 -3.036 -16.283 1.00 78.12 189 GLU A CA 1
ATOM 1482 C C . GLU A 1 189 ? 8.426 -3.198 -14.753 1.00 78.12 189 GLU A C 1
ATOM 1484 O O . GLU A 1 189 ? 9.129 -2.506 -14.020 1.00 78.12 189 GLU A O 1
ATOM 1489 N N . CYS A 1 190 ? 7.586 -4.114 -14.258 1.00 82.19 190 CYS A N 1
ATOM 1490 C CA . CYS A 1 190 ? 7.579 -4.511 -12.859 1.00 82.19 190 CYS A CA 1
ATOM 1491 C C . CYS A 1 190 ? 8.573 -5.642 -12.599 1.00 82.19 190 CYS A C 1
ATOM 1493 O O . CYS A 1 190 ? 8.495 -6.702 -13.228 1.00 82.19 190 CYS A O 1
ATOM 1495 N N . LYS A 1 191 ? 9.427 -5.447 -11.596 1.00 81.19 191 LYS A N 1
ATOM 1496 C CA . LYS A 1 191 ? 10.285 -6.490 -11.039 1.00 81.19 191 LYS A CA 1
ATOM 1497 C C . LYS A 1 191 ? 9.710 -6.911 -9.688 1.00 81.19 191 LYS A C 1
ATOM 1499 O O . LYS A 1 191 ? 9.749 -6.164 -8.713 1.00 81.19 191 LYS A O 1
ATOM 1504 N N . ALA A 1 192 ? 9.143 -8.106 -9.638 1.00 69.69 192 ALA A N 1
ATOM 1505 C CA . ALA A 1 192 ? 8.858 -8.789 -8.386 1.00 69.69 192 ALA A CA 1
ATOM 1506 C C . ALA A 1 192 ? 9.958 -9.835 -8.211 1.00 69.69 192 ALA A C 1
ATOM 1508 O O . ALA A 1 192 ? 10.215 -10.600 -9.140 1.00 69.69 192 ALA A O 1
ATOM 1509 N N . ASP A 1 193 ? 10.658 -9.832 -7.079 1.00 57.56 193 ASP A N 1
ATOM 1510 C CA . ASP A 1 193 ? 11.640 -10.880 -6.807 1.00 57.56 193 ASP A CA 1
ATOM 1511 C C . ASP A 1 193 ? 10.884 -12.189 -6.527 1.00 57.56 193 ASP A C 1
ATOM 1513 O O . ASP A 1 193 ? 10.332 -12.394 -5.448 1.00 57.56 193 ASP A O 1
ATOM 1517 N N . GLU A 1 194 ? 10.772 -13.038 -7.549 1.00 52.91 194 GLU A N 1
ATOM 1518 C CA . GLU A 1 194 ? 10.086 -14.338 -7.499 1.00 52.91 194 GLU A CA 1
ATOM 1519 C C . GLU A 1 194 ? 11.005 -15.454 -6.956 1.00 52.91 194 GLU A C 1
ATOM 1521 O O . GLU A 1 194 ? 10.605 -16.614 -6.895 1.00 52.91 194 GLU A O 1
ATOM 1526 N N . SER A 1 195 ? 12.250 -15.135 -6.574 1.00 37.00 195 SER A N 1
ATOM 1527 C CA . SER A 1 195 ? 13.328 -16.126 -6.436 1.00 37.00 195 SER A CA 1
ATOM 1528 C C . SER A 1 195 ? 13.648 -16.607 -5.013 1.00 37.00 195 SER A C 1
ATOM 1530 O O . SER A 1 195 ? 14.654 -17.285 -4.8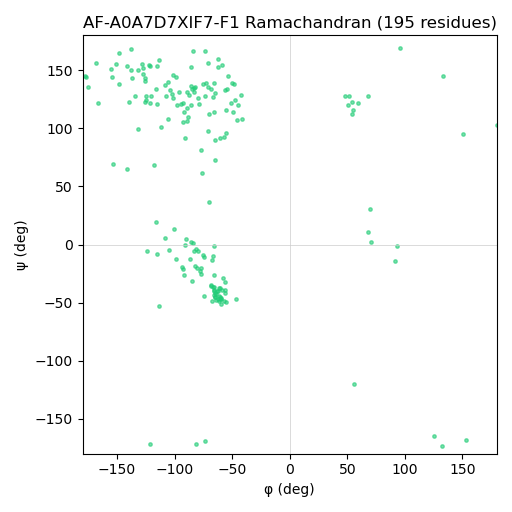11 1.00 37.00 195 SER A O 1
ATOM 1532 N N . GLN A 1 196 ? 12.797 -16.329 -4.021 1.00 38.25 196 GLN A N 1
ATOM 1533 C CA . GLN A 1 196 ? 13.004 -16.792 -2.638 1.00 38.25 196 GLN A CA 1
ATOM 1534 C C . GLN A 1 196 ? 11.885 -17.727 -2.165 1.00 38.25 196 GLN A C 1
ATOM 1536 O O . GLN A 1 196 ? 11.086 -17.380 -1.291 1.00 38.25 196 GLN A O 1
ATOM 1541 N N . HIS A 1 197 ? 11.836 -18.925 -2.749 1.00 39.25 197 HIS A N 1
ATOM 1542 C CA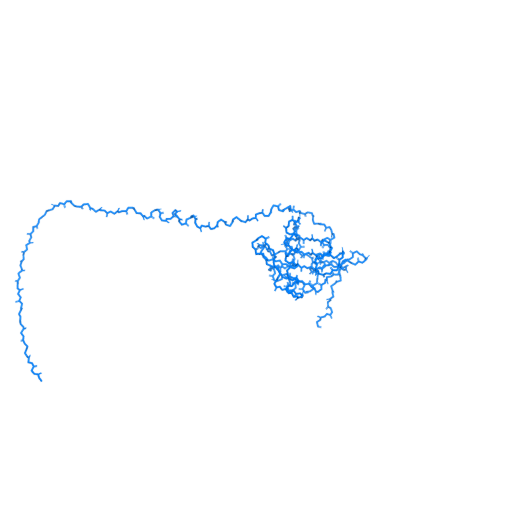 . HIS A 1 197 ? 11.143 -20.096 -2.203 1.00 39.25 197 HIS A CA 1
ATOM 1543 C C . HIS A 1 197 ? 12.115 -21.270 -2.102 1.00 39.25 197 HIS A C 1
ATOM 1545 O O . HIS A 1 197 ? 12.848 -21.512 -3.087 1.00 39.25 197 HIS A O 1
#

pLDDT: mean 78.92, std 23.05, range [35.72, 98.5]

Radius of gyration: 34.81 Å; Cα contacts (8 Å, |Δi|>4): 332; chains: 1; bounding box: 94×68×83 Å

Mean predicted aligned error: 14.08 Å